Protein AF-A0A2E4DDW5-F1 (afdb_monomer_lite)

Foldseek 3Di:
DDDPVPPVPVVDDDDDDDDDDPPPPDQDDPDCPPVVVVVLQPDWFFWLDKWWWFADPDCPDPLNVVLVVLLVVLVVVLVVLVVVLLVLVVVLPVVVLVCLVVVVDDDDVVVPVSSVVSVVVSVVSSVVSLVSSVVSVVSCVVNVMGTFDDLSPDDDPDTWTDNVNQQKTWRCFDDDDDPVPDTDIAMWGWPPWDWDDDSQFIWTWTWTPDRRHPAIKIWIWTWHDDPFKIKTWGKIWGDDPVDITIIIIIIITTD

Sequence (255 aa):
MIKFLTLLFILSSCGLERNDKQIKPKPVQVVQSSQTLDQLNQEKQEIDIMVAFLWPQDLDQPQIQKAIKNIISIGRFLRSQGDLRLEKLHTYNKYECEAVLIGDITVEPEIEDLCYDLSDEIDEMALTLFSKVQEMKKEVLSIKGEWLDTFHDVTVDEKAYIELNKDYIFFPALGATTNNGEVTPMSYEIKNTELSVQPEFIQLNANWPNKLGAGEYQAEMAIRVQKYSTVFQGELNLITSSQTRQGLIYWQVLK

Radius of gyration: 20.45 Å; chains: 1; bounding box: 50×67×53 Å

pLDDT: mean 70.16, std 18.08, range [25.0, 92.31]

Structure (mmCIF, N/CA/C/O backbone):
data_AF-A0A2E4DDW5-F1
#
_entry.id   AF-A0A2E4DDW5-F1
#
loop_
_atom_site.group_PDB
_atom_site.id
_atom_site.type_symbol
_atom_site.label_atom_id
_atom_site.label_alt_id
_atom_site.label_comp_id
_atom_site.label_asym_id
_atom_site.label_entity_id
_atom_site.label_seq_id
_atom_site.pdbx_PDB_ins_code
_atom_site.Cartn_x
_atom_site.Cartn_y
_atom_site.Cartn_z
_atom_site.occupancy
_atom_site.B_iso_or_equiv
_atom_site.auth_seq_id
_atom_site.auth_comp_id
_atom_site.auth_asym_id
_atom_site.auth_atom_id
_atom_site.pdbx_PDB_model_num
ATOM 1 N N . MET A 1 1 ? -23.142 12.541 20.606 1.00 25.00 1 MET A N 1
ATOM 2 C CA . MET A 1 1 ? -21.800 12.436 21.224 1.00 25.00 1 MET A CA 1
ATOM 3 C C . MET A 1 1 ? -21.093 11.321 20.476 1.00 25.00 1 MET A C 1
ATOM 5 O O . MET A 1 1 ? -21.658 10.248 20.467 1.00 25.00 1 MET A O 1
ATOM 9 N N . ILE A 1 2 ? -19.994 11.475 19.744 1.00 26.48 2 ILE A N 1
ATOM 10 C CA . ILE A 1 2 ? -19.023 12.556 19.532 1.00 26.48 2 ILE A CA 1
ATOM 11 C C . ILE A 1 2 ? -18.706 12.586 18.023 1.00 26.48 2 ILE A C 1
ATOM 13 O O . ILE A 1 2 ? -18.774 11.571 17.340 1.00 26.48 2 ILE A O 1
ATOM 17 N N . LYS A 1 3 ? -18.428 13.786 17.510 1.00 27.67 3 LYS A N 1
ATOM 18 C CA . LYS A 1 3 ? -18.058 14.087 16.125 1.00 27.67 3 LYS A CA 1
ATOM 19 C C . LYS A 1 3 ? -16.711 13.429 15.781 1.00 27.67 3 LYS A C 1
ATOM 21 O O . LYS A 1 3 ? -15.699 13.880 16.299 1.00 27.67 3 LYS A O 1
ATOM 26 N N . PHE A 1 4 ? -16.697 12.447 14.882 1.00 32.41 4 PHE A N 1
ATOM 27 C CA . PHE A 1 4 ? -15.475 11.970 14.203 1.00 32.41 4 PHE A CA 1
ATOM 28 C C . PHE A 1 4 ? -15.518 12.178 12.680 1.00 32.41 4 PHE A C 1
ATOM 30 O O . PHE A 1 4 ? -14.636 11.734 11.955 1.00 32.41 4 PHE A O 1
ATOM 37 N N . LEU A 1 5 ? -16.475 12.987 12.206 1.00 29.44 5 LEU A N 1
ATOM 38 C CA . LEU A 1 5 ? -16.616 13.435 10.813 1.00 29.44 5 LEU A CA 1
ATOM 39 C C . LEU A 1 5 ? -15.516 14.429 10.362 1.00 29.44 5 LEU A C 1
ATOM 41 O O . LEU A 1 5 ? -15.727 15.235 9.459 1.00 29.44 5 LEU A O 1
ATOM 45 N N . THR A 1 6 ? -14.347 14.418 11.006 1.00 34.94 6 THR A N 1
ATOM 46 C CA . THR A 1 6 ? -13.264 15.370 10.734 1.00 34.94 6 THR A CA 1
ATOM 47 C C . THR A 1 6 ? -11.879 14.734 10.851 1.00 34.94 6 THR A C 1
ATOM 49 O O . THR A 1 6 ? -10.964 15.342 11.397 1.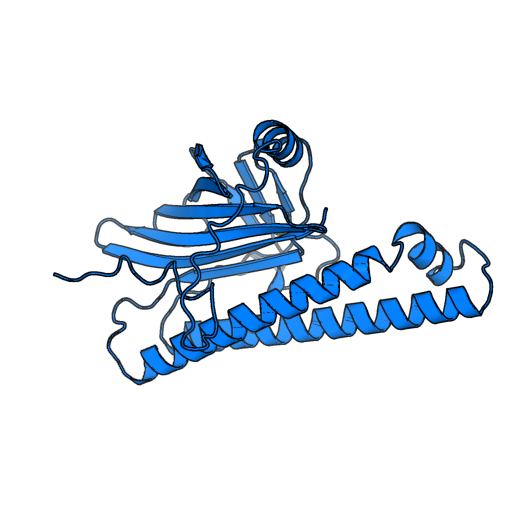00 34.94 6 THR A O 1
ATOM 52 N N . LEU A 1 7 ? -11.687 13.521 10.323 1.00 31.56 7 LEU A N 1
ATOM 53 C CA . LEU A 1 7 ? -10.336 13.020 10.023 1.00 31.56 7 LEU A CA 1
ATOM 54 C C . LEU A 1 7 ? -10.067 12.779 8.528 1.00 31.56 7 LEU A C 1
ATOM 56 O O . LEU A 1 7 ? -8.930 12.488 8.170 1.00 31.56 7 LEU A O 1
ATOM 60 N N . LEU A 1 8 ? -11.044 13.023 7.643 1.00 34.44 8 LEU A N 1
ATOM 61 C CA . LEU A 1 8 ? -10.852 12.928 6.187 1.00 34.44 8 LEU A CA 1
ATOM 62 C C . LEU A 1 8 ? -10.244 14.186 5.526 1.00 34.44 8 LEU A C 1
ATOM 64 O O . LEU A 1 8 ? -9.976 14.179 4.329 1.00 34.44 8 LEU A O 1
ATOM 68 N N . PHE A 1 9 ? -9.972 15.258 6.283 1.00 31.19 9 PHE A N 1
ATOM 69 C CA . PHE A 1 9 ? -9.436 16.522 5.738 1.00 31.19 9 PHE A CA 1
ATOM 70 C C . PHE A 1 9 ? -7.967 16.827 6.085 1.00 31.19 9 PHE A C 1
ATOM 72 O O . PHE A 1 9 ? -7.424 17.822 5.613 1.00 31.19 9 PHE A O 1
ATOM 79 N N . ILE A 1 10 ? -7.268 15.972 6.845 1.00 38.44 10 ILE A N 1
ATOM 80 C CA . ILE A 1 10 ? -5.876 16.237 7.288 1.00 38.44 10 ILE A CA 1
ATOM 81 C C . ILE A 1 10 ? -4.818 15.638 6.325 1.00 38.44 10 ILE A C 1
ATOM 83 O O . ILE A 1 10 ? -3.641 15.493 6.663 1.00 38.44 10 ILE A O 1
ATOM 87 N N . LEU A 1 11 ? -5.208 15.314 5.087 1.00 35.44 11 LEU A N 1
ATOM 88 C CA . LEU A 1 11 ? -4.283 15.033 3.973 1.00 35.44 11 LEU A CA 1
ATOM 89 C C . LEU A 1 11 ? -4.254 16.148 2.915 1.00 35.44 11 LEU A C 1
ATOM 91 O O . LEU A 1 11 ? -3.568 16.019 1.902 1.00 35.44 11 LEU A O 1
ATOM 95 N N . SER A 1 12 ? -4.931 17.268 3.169 1.00 35.78 12 SER A N 1
ATOM 96 C CA . SER A 1 12 ? -4.806 18.501 2.396 1.00 35.78 12 SER A CA 1
ATOM 97 C C . SER A 1 12 ? -4.416 19.650 3.321 1.00 35.78 12 SER A C 1
ATOM 99 O O . SER A 1 12 ? -5.118 19.919 4.290 1.00 35.78 12 SER A O 1
ATOM 101 N N . SER A 1 13 ? -3.338 20.350 2.963 1.00 30.25 13 SER A N 1
ATOM 102 C CA . SER A 1 13 ? -2.852 21.641 3.484 1.00 30.25 13 SER A CA 1
ATOM 103 C C . SER A 1 13 ? -2.007 21.653 4.776 1.00 30.25 13 SER A C 1
ATOM 105 O O . SER A 1 13 ? -2.497 21.526 5.893 1.00 30.25 13 SER A O 1
ATOM 107 N N . CYS A 1 14 ? -0.705 21.914 4.597 1.00 31.69 14 CYS A N 1
ATOM 108 C CA . CYS A 1 14 ? 0.075 22.747 5.518 1.00 31.69 14 CYS A CA 1
ATOM 109 C C . CYS A 1 14 ? -0.263 24.217 5.201 1.00 31.69 14 CYS A C 1
ATOM 111 O O . CYS A 1 14 ? -0.353 24.583 4.028 1.00 31.69 14 CYS A O 1
ATOM 113 N N . GLY A 1 15 ? -0.518 25.025 6.231 1.00 30.20 15 GLY A N 1
ATOM 114 C CA . GLY A 1 15 ? -1.119 26.355 6.113 1.00 30.20 15 GLY A CA 1
ATOM 115 C C . GLY A 1 15 ? -0.167 27.507 5.780 1.00 30.20 15 GLY A C 1
ATOM 116 O O . GLY A 1 15 ? 1.047 27.412 5.935 1.00 30.20 15 GLY A O 1
ATOM 117 N N . LEU A 1 16 ? -0.774 28.630 5.391 1.00 27.47 16 LEU A N 1
ATOM 118 C CA . LEU A 1 16 ? -0.247 29.988 5.530 1.00 27.47 16 LEU A CA 1
ATOM 119 C C . LEU A 1 16 ? -1.444 30.948 5.601 1.00 27.47 16 LEU A C 1
ATOM 121 O O . LEU A 1 16 ? -2.355 30.887 4.774 1.00 27.47 16 LEU A O 1
ATOM 125 N N . GLU A 1 17 ? -1.479 31.788 6.633 1.00 29.59 17 GLU A N 1
ATOM 126 C CA . GLU A 1 17 ? -2.539 32.769 6.853 1.00 29.59 17 GLU A CA 1
ATOM 127 C C . GLU A 1 17 ? -2.514 33.910 5.818 1.00 29.59 17 GLU A C 1
ATOM 129 O O . GLU A 1 17 ? -1.470 34.483 5.520 1.00 29.59 17 GLU A O 1
ATOM 134 N N . ARG A 1 18 ? -3.730 34.271 5.378 1.00 31.61 18 ARG A N 1
ATOM 135 C CA . ARG A 1 18 ? -4.226 35.572 4.880 1.00 31.61 18 ARG A CA 1
ATOM 136 C C . ARG A 1 18 ? -3.566 36.224 3.653 1.00 31.61 18 ARG A C 1
ATOM 138 O O . ARG A 1 18 ? -2.610 36.983 3.759 1.00 31.61 18 ARG A O 1
ATOM 145 N N . ASN A 1 19 ? -4.296 36.176 2.534 1.00 26.52 19 ASN A N 1
ATOM 146 C CA . ASN A 1 19 ? -4.932 37.390 2.000 1.00 26.52 19 ASN A CA 1
ATOM 147 C C . ASN A 1 19 ? -6.123 37.053 1.087 1.00 26.52 19 ASN A C 1
ATOM 149 O O . ASN A 1 19 ? -6.035 36.195 0.209 1.00 26.52 19 ASN A O 1
ATOM 153 N N . ASP A 1 20 ? -7.235 37.748 1.313 1.00 38.12 20 ASP A N 1
ATOM 154 C CA . ASP A 1 20 ? -8.513 37.589 0.627 1.00 38.12 20 ASP A CA 1
ATOM 155 C C . ASP A 1 20 ? -8.426 37.923 -0.869 1.00 38.12 20 ASP A C 1
ATOM 157 O O . ASP A 1 20 ? -8.566 39.070 -1.289 1.00 38.12 20 ASP A O 1
ATOM 161 N N . LYS A 1 21 ? -8.292 36.888 -1.698 1.00 29.38 21 LYS A N 1
ATOM 162 C CA . LYS A 1 21 ? -9.010 36.785 -2.971 1.00 29.38 21 LYS A CA 1
ATOM 163 C C . LYS A 1 21 ? -9.478 35.346 -3.086 1.00 29.38 21 LYS A C 1
ATOM 165 O O . LYS A 1 21 ? -8.656 34.446 -3.216 1.00 29.38 21 LYS A O 1
ATOM 170 N N . GLN A 1 22 ? -10.793 35.129 -3.026 1.00 29.16 22 GLN A N 1
ATOM 171 C CA . GLN A 1 22 ? -11.410 33.855 -3.387 1.00 29.16 22 GLN A CA 1
ATOM 172 C C . GLN A 1 22 ? -11.015 33.514 -4.830 1.00 29.16 22 GLN A C 1
ATOM 174 O O . GLN A 1 22 ? -11.690 33.896 -5.787 1.00 29.16 22 GLN A O 1
ATOM 179 N N . ILE A 1 23 ? -9.907 32.796 -4.997 1.00 28.78 23 ILE A N 1
ATOM 180 C CA . ILE A 1 23 ? -9.651 32.036 -6.208 1.00 28.78 23 ILE A CA 1
ATOM 181 C C . ILE A 1 23 ? -10.644 30.885 -6.122 1.00 28.78 23 ILE A C 1
ATOM 183 O O . ILE A 1 23 ? -10.403 29.896 -5.435 1.00 28.78 23 ILE A O 1
ATOM 187 N N . LYS A 1 24 ? -11.814 31.053 -6.750 1.00 25.61 24 LYS A N 1
ATOM 188 C CA . LYS A 1 24 ? -12.712 29.923 -6.983 1.00 25.61 24 LYS A CA 1
ATOM 189 C C . LYS A 1 24 ? -11.876 28.847 -7.684 1.00 25.61 24 LYS A C 1
ATOM 191 O O . LYS A 1 24 ? -11.315 29.163 -8.739 1.00 25.61 24 LYS A O 1
ATOM 196 N N . PRO A 1 25 ? -11.743 27.633 -7.122 1.00 29.44 25 PRO A N 1
ATOM 197 C CA . PRO A 1 25 ? -11.067 26.556 -7.823 1.00 29.44 25 PRO A CA 1
ATOM 198 C C . PRO A 1 25 ? -11.761 26.394 -9.176 1.00 29.44 25 PRO A C 1
ATOM 200 O O . PRO A 1 25 ? -12.983 26.248 -9.246 1.00 29.44 25 PRO A O 1
ATOM 203 N N . LYS A 1 26 ? -10.994 26.528 -10.264 1.00 26.05 26 LYS A N 1
ATOM 204 C CA . LYS A 1 26 ? -11.501 26.183 -11.591 1.00 26.05 26 LYS A CA 1
ATOM 205 C C . LYS A 1 26 ? -11.876 24.700 -11.532 1.00 26.05 26 LYS A C 1
ATOM 207 O O . LYS A 1 26 ? -11.023 23.916 -11.117 1.00 26.05 26 LYS A O 1
ATOM 212 N N . PRO A 1 27 ? -13.099 24.310 -11.922 1.00 28.09 27 PRO A N 1
ATOM 213 C CA . PRO A 1 27 ? -13.440 22.902 -12.021 1.00 28.09 27 PRO A CA 1
ATOM 214 C C . PRO A 1 27 ? -12.470 22.258 -13.013 1.00 28.09 27 PRO A C 1
ATOM 216 O O . PRO A 1 27 ? -12.413 22.648 -14.182 1.00 28.09 27 PRO A O 1
ATOM 219 N N . VAL A 1 28 ? -11.656 21.326 -12.520 1.00 33.59 28 VAL A N 1
ATOM 220 C CA . VAL A 1 28 ? -10.872 20.436 -13.374 1.00 33.59 28 VAL A CA 1
ATOM 221 C C . VAL A 1 28 ? -11.889 19.596 -14.142 1.00 33.59 28 VAL A C 1
ATOM 223 O O . VAL A 1 28 ? -12.835 19.076 -13.555 1.00 33.59 28 VAL A O 1
ATOM 226 N N . GLN A 1 29 ? -11.761 19.557 -15.467 1.00 31.59 29 GLN A N 1
ATOM 227 C CA . GLN A 1 29 ? -12.689 18.852 -16.346 1.00 31.59 29 GLN A CA 1
ATOM 228 C C . GLN A 1 29 ? -12.839 17.382 -15.922 1.00 31.59 29 GLN A C 1
ATOM 230 O O . GLN A 1 29 ? -11.905 16.591 -16.024 1.00 31.59 29 GLN A O 1
ATOM 235 N N . VAL A 1 30 ? -14.045 17.029 -15.477 1.00 39.97 30 VAL A N 1
ATOM 236 C CA . VAL A 1 30 ? -14.499 15.663 -15.200 1.00 39.97 30 VAL A CA 1
ATOM 237 C C . VAL A 1 30 ? -14.781 14.988 -16.542 1.00 39.97 30 VAL A C 1
ATOM 239 O O . VAL A 1 30 ? -15.864 15.151 -17.096 1.00 39.97 30 VAL A O 1
ATOM 242 N N . VAL A 1 31 ? -13.794 14.300 -17.121 1.00 34.81 31 VAL A N 1
ATOM 243 C CA . VAL A 1 31 ? -13.983 13.570 -18.397 1.00 34.81 31 VAL A CA 1
ATOM 244 C C . VAL A 1 31 ? -13.560 12.094 -18.318 1.00 34.81 31 VAL A C 1
ATOM 246 O O . VAL A 1 31 ? -13.810 11.346 -19.251 1.00 34.81 31 VAL A O 1
ATOM 249 N N . GLN A 1 32 ? -13.004 11.600 -17.206 1.00 47.00 32 GLN A N 1
ATOM 250 C CA . GLN A 1 32 ? -12.352 10.276 -17.198 1.00 47.00 32 GLN A CA 1
ATOM 251 C C . GLN A 1 32 ? -13.024 9.162 -16.378 1.00 47.00 32 GLN A C 1
ATOM 253 O O . GLN A 1 32 ? -12.457 8.076 -16.301 1.00 47.00 32 GLN A O 1
ATOM 258 N N . SER A 1 33 ? -14.206 9.347 -15.780 1.00 51.75 33 SER A N 1
ATOM 259 C CA . SER A 1 33 ? -14.726 8.346 -14.826 1.00 51.75 33 SER A CA 1
ATOM 260 C C . SER A 1 33 ? -15.129 6.999 -15.446 1.00 51.75 33 SER A C 1
ATOM 262 O O . SER A 1 33 ? -14.881 5.976 -14.817 1.00 51.75 33 SER A O 1
ATOM 264 N N . SER A 1 34 ? -15.691 6.955 -16.662 1.00 50.03 34 SER A N 1
ATOM 265 C CA . SER A 1 34 ? -16.091 5.682 -17.294 1.00 50.03 34 SER A CA 1
ATOM 266 C C . SER A 1 34 ? -14.907 4.905 -17.878 1.00 50.03 34 SER A C 1
ATOM 268 O O . SER A 1 34 ? -14.751 3.728 -17.582 1.00 50.03 34 SER A O 1
ATOM 270 N N . GLN A 1 35 ? -14.016 5.571 -18.621 1.00 53.91 35 GLN A N 1
ATOM 271 C CA . GLN A 1 35 ? -12.814 4.941 -19.191 1.00 53.91 35 GLN A CA 1
ATOM 272 C C . GLN A 1 35 ? -11.844 4.437 -18.114 1.00 53.91 35 GLN A C 1
ATOM 274 O O . GLN A 1 35 ? -11.225 3.394 -18.287 1.00 53.91 35 GLN A O 1
ATOM 279 N N . THR A 1 36 ? -11.745 5.150 -16.988 1.00 60.59 36 THR A N 1
ATOM 280 C CA . THR A 1 36 ? -10.963 4.703 -15.825 1.00 60.59 36 THR A CA 1
ATOM 281 C C . THR A 1 36 ? -11.527 3.411 -15.242 1.00 60.59 36 THR A C 1
ATOM 283 O O . THR A 1 36 ? -10.765 2.523 -14.879 1.00 60.59 36 THR A O 1
ATOM 286 N N . LEU A 1 37 ? -12.855 3.291 -15.151 1.00 61.16 37 LEU A N 1
ATOM 287 C CA . LEU A 1 37 ? -13.504 2.096 -14.614 1.00 61.16 37 LEU A CA 1
ATOM 288 C C . LEU A 1 37 ? -13.276 0.886 -15.526 1.00 61.16 37 LEU A C 1
ATOM 290 O O . LEU A 1 37 ? -12.955 -0.196 -15.045 1.00 61.16 37 LEU A O 1
ATOM 294 N N . ASP A 1 38 ? -13.397 1.091 -16.838 1.00 64.19 38 ASP A N 1
ATOM 295 C CA . ASP A 1 38 ? -13.160 0.046 -17.832 1.00 64.19 38 ASP A CA 1
ATOM 296 C C . ASP A 1 38 ? -11.695 -0.418 -17.817 1.00 64.19 38 ASP A C 1
ATOM 298 O O . ASP A 1 38 ? -11.447 -1.619 -17.837 1.00 64.19 38 ASP A O 1
ATOM 302 N N . GLN A 1 39 ? -10.727 0.500 -17.690 1.00 65.00 39 GLN A N 1
ATOM 303 C CA . GLN A 1 39 ? -9.305 0.154 -17.545 1.00 65.00 39 GLN A CA 1
ATOM 304 C C . GLN A 1 39 ? -9.020 -0.627 -16.256 1.00 65.00 39 GLN A C 1
ATOM 306 O O . GLN A 1 39 ? -8.356 -1.658 -16.298 1.00 65.00 39 GLN A O 1
ATOM 311 N N . LEU A 1 40 ? -9.569 -0.187 -15.119 1.00 66.62 40 LEU A N 1
ATOM 312 C CA . LEU A 1 40 ? -9.387 -0.871 -13.833 1.00 66.62 40 LEU A CA 1
ATOM 313 C C . LEU A 1 40 ? -10.013 -2.276 -13.799 1.00 66.62 40 LEU A C 1
ATOM 315 O O . LEU A 1 40 ? -9.580 -3.118 -13.016 1.00 66.62 40 LEU A O 1
ATOM 319 N N . ASN A 1 41 ? -11.019 -2.532 -14.638 1.00 67.38 41 ASN A N 1
ATOM 320 C CA . ASN A 1 41 ? -11.716 -3.816 -14.719 1.00 67.38 41 ASN A CA 1
ATOM 321 C C . ASN A 1 41 ? -11.131 -4.782 -15.762 1.00 67.38 41 ASN A C 1
ATOM 323 O O . ASN A 1 41 ? -11.502 -5.957 -15.768 1.00 67.38 41 ASN A O 1
ATOM 327 N N . GLN A 1 42 ? -10.276 -4.319 -16.674 1.00 62.16 42 GLN A N 1
ATOM 328 C CA . GLN A 1 42 ? -9.813 -5.135 -17.803 1.00 62.16 42 GLN A CA 1
ATOM 329 C C . GLN A 1 42 ? -8.496 -5.870 -17.542 1.00 62.16 42 GLN A C 1
ATOM 331 O O . GLN A 1 42 ? -8.257 -6.899 -18.173 1.00 62.16 42 GLN A O 1
ATOM 336 N N . GLU A 1 43 ? -7.670 -5.408 -16.601 1.00 67.00 43 GLU A N 1
ATOM 337 C CA . GLU A 1 43 ? -6.309 -5.920 -16.429 1.00 67.00 43 GLU A CA 1
ATOM 338 C C . GLU A 1 43 ? -5.997 -6.327 -14.988 1.00 67.00 43 GLU A C 1
ATOM 340 O O . GLU A 1 43 ? -6.434 -5.698 -14.027 1.00 67.00 43 GLU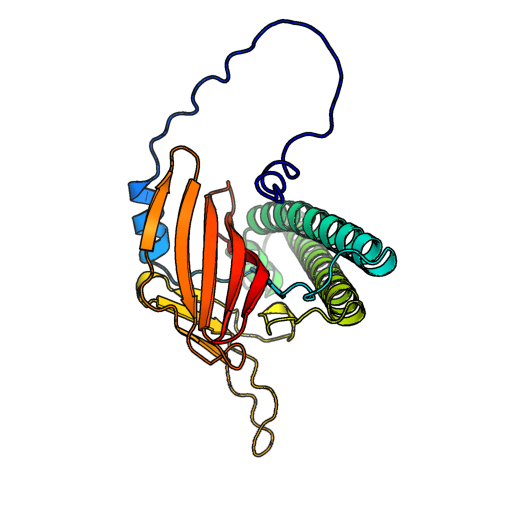 A O 1
ATOM 345 N N . LYS A 1 44 ? -5.174 -7.373 -14.854 1.00 76.00 44 LYS A N 1
ATOM 346 C CA . LYS A 1 44 ? -4.517 -7.750 -13.602 1.00 76.00 44 LYS A CA 1
ATOM 347 C C . LYS A 1 44 ? -3.593 -6.608 -13.180 1.00 76.00 44 LYS A C 1
ATOM 349 O O . LYS A 1 44 ? -2.626 -6.315 -13.873 1.00 76.00 44 LYS A O 1
ATOM 354 N N . GLN A 1 45 ? -3.893 -5.984 -12.050 1.00 78.81 45 GLN A N 1
ATOM 355 C CA . GLN A 1 45 ? -3.179 -4.810 -11.562 1.00 78.81 45 GLN A CA 1
ATOM 356 C C . GLN A 1 45 ? -2.166 -5.217 -10.486 1.00 78.81 45 GLN A C 1
ATOM 358 O O . GLN A 1 45 ? -2.570 -5.689 -9.423 1.00 78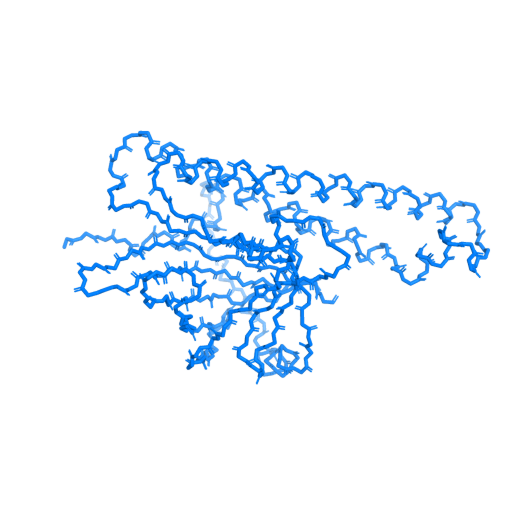.81 45 GLN A O 1
ATOM 363 N N . GLU A 1 46 ? -0.867 -5.050 -10.741 1.00 80.75 46 GLU A N 1
ATOM 364 C CA . GLU A 1 46 ? 0.185 -5.365 -9.764 1.00 80.75 46 GLU A CA 1
ATOM 365 C C . GLU A 1 46 ? 0.167 -4.374 -8.593 1.00 80.75 46 GLU A C 1
ATOM 367 O O . GLU A 1 46 ? 0.126 -3.160 -8.781 1.00 80.75 46 GLU A O 1
ATOM 372 N N . ILE A 1 47 ? 0.200 -4.895 -7.370 1.00 77.94 47 ILE A N 1
ATOM 373 C CA . ILE A 1 47 ? 0.217 -4.102 -6.145 1.00 77.94 47 ILE A CA 1
ATOM 374 C C . ILE A 1 47 ? 1.670 -3.881 -5.742 1.00 77.94 47 ILE A C 1
ATOM 376 O O . ILE A 1 47 ? 2.345 -4.807 -5.298 1.00 77.94 47 ILE A O 1
ATOM 380 N N . ASP A 1 48 ? 2.133 -2.637 -5.835 1.00 73.06 48 ASP A N 1
ATOM 381 C CA . ASP A 1 48 ? 3.453 -2.245 -5.345 1.00 73.06 48 ASP A CA 1
ATOM 382 C C . ASP A 1 48 ? 3.460 -2.063 -3.845 1.00 73.06 48 ASP A C 1
ATOM 384 O O . ASP A 1 48 ? 4.446 -2.399 -3.209 1.00 73.06 48 ASP A O 1
ATOM 388 N N . ILE A 1 49 ? 2.406 -1.477 -3.271 1.00 76.25 49 ILE A N 1
ATOM 389 C CA . ILE A 1 49 ? 2.303 -1.246 -1.831 1.00 76.25 49 ILE A CA 1
ATOM 390 C C . ILE A 1 49 ? 0.925 -1.585 -1.338 1.00 76.25 49 ILE A C 1
ATOM 392 O O . ILE A 1 49 ? -0.040 -1.093 -1.897 1.00 76.25 49 ILE A O 1
ATOM 396 N N . MET A 1 50 ? 0.844 -2.363 -0.257 1.00 79.25 50 MET A N 1
ATOM 397 C CA . MET A 1 50 ? -0.372 -2.489 0.531 1.00 79.25 50 MET A CA 1
ATOM 398 C C . MET A 1 50 ? -0.079 -2.422 2.027 1.00 79.25 50 MET A C 1
ATOM 400 O O . MET A 1 50 ? 0.844 -3.058 2.535 1.00 79.25 50 MET A O 1
ATOM 404 N N . VAL A 1 51 ? -0.907 -1.655 2.725 1.00 83.25 51 VAL A N 1
ATOM 405 C CA . VAL A 1 51 ? -0.937 -1.514 4.176 1.00 83.25 51 VAL A CA 1
ATOM 406 C C . VAL A 1 51 ? -2.393 -1.585 4.613 1.00 83.25 51 VAL A C 1
ATOM 408 O O . VAL A 1 51 ? -3.224 -0.822 4.123 1.00 83.25 51 VAL A O 1
ATOM 411 N N . ALA A 1 52 ? -2.705 -2.481 5.543 1.00 85.19 52 ALA A N 1
ATOM 412 C CA . ALA A 1 52 ? -4.043 -2.602 6.099 1.00 85.19 52 ALA A CA 1
ATOM 413 C C . ALA A 1 52 ? -3.957 -2.964 7.585 1.00 85.19 52 ALA A C 1
ATOM 415 O O . ALA A 1 52 ? -3.247 -3.892 7.966 1.00 85.19 52 ALA A O 1
ATOM 416 N N . PHE A 1 53 ? -4.644 -2.210 8.440 1.00 86.69 53 PHE A N 1
ATOM 417 C CA . PHE A 1 53 ? -4.637 -2.454 9.882 1.00 86.69 53 PHE A CA 1
ATOM 418 C C . PHE A 1 53 ? -5.874 -1.877 10.577 1.00 86.69 53 PHE A C 1
ATOM 420 O O . PHE A 1 53 ? -6.486 -0.925 10.096 1.00 86.69 53 PHE A O 1
ATOM 427 N N . LEU A 1 54 ? -6.211 -2.421 11.747 1.00 88.12 54 LEU A N 1
ATOM 428 C CA . LEU A 1 54 ? -7.257 -1.933 12.645 1.00 88.12 54 LEU A C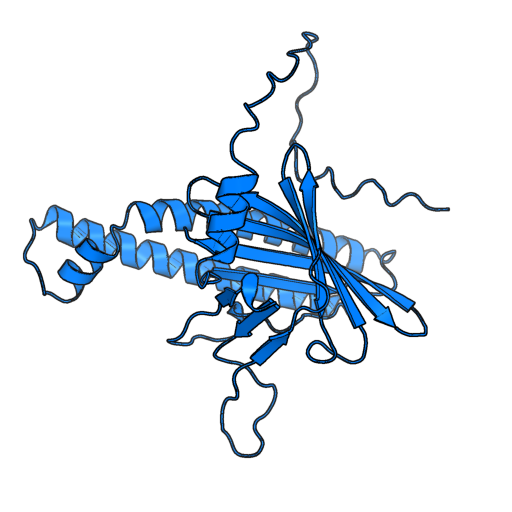A 1
ATOM 429 C C . LEU A 1 54 ? -6.658 -1.225 13.860 1.00 88.12 54 LEU A C 1
ATOM 431 O O . LEU A 1 54 ? -5.684 -1.685 14.462 1.00 88.12 54 LEU A O 1
ATOM 435 N N . TRP A 1 55 ? -7.306 -0.144 14.283 1.00 89.00 55 TRP A N 1
ATOM 436 C CA . TRP A 1 55 ? -6.977 0.563 15.514 1.00 89.00 55 TRP A CA 1
ATOM 437 C C . TRP A 1 55 ? -7.366 -0.249 16.763 1.00 89.00 55 TRP A C 1
ATOM 439 O O . TRP A 1 55 ? -8.256 -1.110 16.691 1.00 89.00 55 TRP A O 1
ATOM 449 N N . PRO A 1 56 ? -6.738 -0.004 17.930 1.00 86.06 56 PRO A N 1
ATOM 450 C CA . PRO A 1 56 ? -7.245 -0.530 19.196 1.00 86.06 56 PRO A CA 1
ATOM 451 C C . PRO A 1 56 ? -8.627 0.055 19.527 1.00 86.06 56 PRO A C 1
ATOM 453 O O . PRO A 1 56 ? -9.035 1.076 18.982 1.00 86.06 56 PRO A O 1
ATOM 456 N N . GLN A 1 57 ? -9.358 -0.599 20.432 1.00 81.12 57 GLN A N 1
ATOM 457 C CA . GLN A 1 57 ? -10.712 -0.169 20.814 1.00 81.12 57 GLN A CA 1
ATOM 458 C C . GLN A 1 57 ? -10.736 1.150 21.592 1.00 81.12 57 GLN A C 1
ATOM 460 O O . GLN A 1 57 ? -11.658 1.943 21.435 1.00 81.12 57 GLN A O 1
ATOM 465 N N . ASP A 1 58 ? -9.736 1.364 22.444 1.00 84.56 58 ASP A N 1
ATOM 466 C CA . ASP A 1 58 ? -9.575 2.576 23.240 1.00 84.56 58 ASP A CA 1
ATOM 467 C C . ASP A 1 58 ? -8.455 3.415 22.623 1.00 84.56 58 ASP A C 1
ATOM 469 O O . ASP A 1 58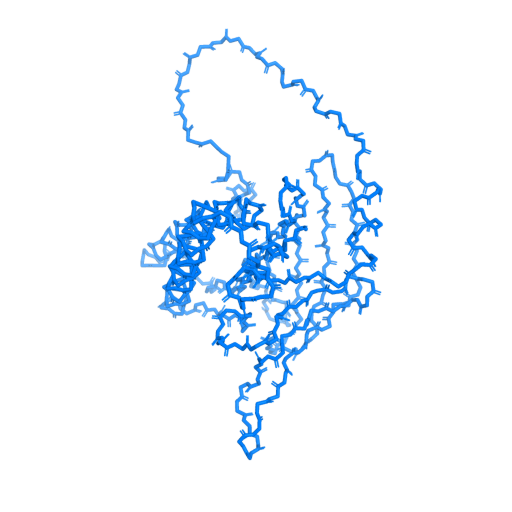 ? -7.319 2.953 22.519 1.00 84.56 58 ASP A O 1
ATOM 473 N N . LEU A 1 59 ? -8.787 4.632 22.191 1.00 82.94 59 LEU A N 1
ATOM 474 C CA . LEU A 1 59 ? -7.855 5.554 21.542 1.00 82.94 59 LEU A CA 1
ATOM 475 C C . LEU A 1 59 ? -7.423 6.699 22.459 1.00 82.94 59 LEU A C 1
ATOM 477 O O . LEU A 1 59 ? -6.544 7.475 22.084 1.00 82.94 59 LEU A O 1
ATOM 481 N N . ASP A 1 60 ? -7.992 6.824 23.656 1.00 86.06 60 ASP A N 1
ATOM 482 C CA . ASP A 1 60 ? -7.868 8.045 24.460 1.00 86.06 60 ASP A CA 1
ATOM 483 C C . ASP A 1 60 ? -6.555 8.113 25.257 1.00 86.06 60 ASP A C 1
ATOM 485 O O . ASP A 1 60 ? -6.206 9.142 25.843 1.00 86.06 60 ASP A O 1
ATOM 489 N N . GLN A 1 61 ? -5.770 7.035 25.254 1.00 88.19 61 GLN A N 1
ATOM 490 C CA . GLN A 1 61 ? -4.523 6.963 26.008 1.00 88.19 61 GLN A CA 1
ATOM 491 C C . GLN A 1 61 ? -3.401 7.778 25.331 1.00 88.19 61 GLN A C 1
ATOM 493 O O . GLN A 1 61 ? -3.169 7.635 24.126 1.00 88.19 61 GLN A O 1
ATOM 498 N N . PRO A 1 62 ? -2.611 8.572 26.083 1.00 89.50 62 PRO A N 1
ATOM 499 C CA . PRO A 1 62 ? -1.539 9.395 25.515 1.00 89.50 62 PRO A CA 1
ATOM 500 C C . PRO A 1 62 ? -0.503 8.617 24.692 1.00 89.50 62 PRO A C 1
ATOM 502 O O . PRO A 1 62 ? -0.069 9.102 23.645 1.00 89.50 62 PRO A O 1
ATOM 505 N N . GLN A 1 63 ? -0.121 7.405 25.122 1.00 88.50 63 GLN A N 1
ATOM 506 C CA . GLN A 1 63 ? 0.781 6.556 24.335 1.00 88.50 63 GLN A CA 1
ATOM 507 C C . GLN A 1 63 ? 0.178 6.144 22.983 1.00 88.50 63 GLN A C 1
ATOM 509 O O . GLN A 1 63 ? 0.898 6.100 21.988 1.00 88.50 63 GLN A O 1
ATOM 514 N N . ILE A 1 64 ? -1.139 5.920 22.930 1.00 88.62 64 ILE A N 1
ATOM 515 C CA . ILE A 1 64 ? -1.850 5.528 21.710 1.00 88.62 64 ILE A CA 1
ATOM 516 C C . ILE A 1 64 ? -1.895 6.703 20.740 1.00 88.62 64 ILE A C 1
ATOM 518 O O . ILE A 1 64 ? -1.516 6.571 19.581 1.00 88.62 64 ILE A O 1
ATOM 522 N N . GLN A 1 65 ? -2.225 7.892 21.240 1.00 88.25 65 GLN A N 1
ATOM 523 C CA . GLN A 1 65 ? -2.205 9.123 20.451 1.00 88.25 65 GLN A CA 1
ATOM 524 C C . GLN A 1 65 ? -0.819 9.434 19.867 1.00 88.25 65 GLN A C 1
ATOM 526 O O . GLN A 1 65 ? -0.711 9.934 18.746 1.00 88.25 65 GLN A O 1
ATOM 531 N N . LYS A 1 66 ? 0.260 9.133 20.602 1.00 90.19 66 LYS A N 1
ATOM 532 C CA . LYS A 1 66 ? 1.630 9.275 20.092 1.00 90.19 66 LYS A CA 1
ATOM 533 C C . LYS A 1 66 ? 1.909 8.297 18.946 1.00 90.19 66 LYS A C 1
ATOM 535 O O . LYS A 1 66 ? 2.382 8.737 17.902 1.00 90.19 66 LYS A O 1
ATOM 540 N N . ALA A 1 67 ? 1.583 7.018 19.115 1.00 88.94 67 ALA A N 1
ATOM 541 C CA . ALA A 1 67 ? 1.788 6.015 18.072 1.00 88.94 67 ALA A CA 1
ATOM 542 C C . ALA A 1 67 ? 0.947 6.306 16.820 1.00 88.94 67 ALA A C 1
ATOM 544 O O . ALA A 1 67 ? 1.454 6.234 15.709 1.00 88.94 67 ALA A O 1
ATOM 545 N N . ILE A 1 68 ? -0.309 6.743 16.976 1.00 87.25 68 ILE A N 1
ATOM 546 C CA . ILE A 1 68 ? -1.162 7.159 15.850 1.00 87.25 68 ILE A CA 1
ATOM 547 C C . ILE A 1 68 ? -0.496 8.286 15.054 1.00 87.25 68 ILE A C 1
ATOM 549 O O . ILE A 1 68 ? -0.457 8.239 13.826 1.00 87.25 68 ILE A O 1
ATOM 553 N N . LYS A 1 69 ? 0.082 9.290 15.728 1.00 87.81 69 LYS A N 1
ATOM 554 C CA . LYS A 1 69 ? 0.825 10.362 15.046 1.00 87.81 69 LYS A CA 1
ATOM 555 C C . LYS A 1 69 ? 2.035 9.827 14.280 1.00 87.81 69 LYS A C 1
ATOM 557 O O . LYS A 1 69 ? 2.266 10.274 13.157 1.00 87.81 69 LYS A O 1
ATOM 562 N N . ASN A 1 70 ? 2.771 8.875 14.853 1.00 90.88 70 ASN A N 1
ATOM 563 C CA . ASN A 1 70 ? 3.889 8.219 14.173 1.00 90.88 70 ASN A CA 1
ATOM 564 C C . ASN A 1 70 ? 3.408 7.458 12.933 1.00 90.88 70 ASN A C 1
ATOM 566 O O . ASN A 1 70 ? 3.935 7.679 11.848 1.00 90.88 70 ASN A O 1
ATOM 570 N N . ILE A 1 71 ? 2.357 6.648 13.064 1.00 86.94 71 ILE A N 1
ATOM 571 C CA . ILE A 1 71 ? 1.736 5.894 11.968 1.00 86.94 71 ILE A CA 1
ATOM 572 C C . ILE A 1 71 ? 1.298 6.842 10.844 1.00 86.94 71 ILE A C 1
ATOM 574 O O . ILE A 1 71 ? 1.641 6.628 9.686 1.00 86.94 71 ILE A O 1
ATOM 578 N N . ILE A 1 72 ? 0.625 7.950 11.165 1.00 84.31 72 ILE A N 1
ATOM 579 C CA . ILE A 1 72 ? 0.235 8.960 10.166 1.00 84.31 72 ILE A CA 1
ATOM 580 C C . ILE A 1 72 ? 1.468 9.565 9.478 1.00 84.31 72 ILE A C 1
ATOM 582 O O . ILE A 1 72 ? 1.465 9.767 8.263 1.00 84.31 72 ILE A O 1
ATOM 586 N N . SER A 1 73 ? 2.526 9.860 10.236 1.00 86.25 73 SER A N 1
ATOM 587 C CA . SER A 1 73 ? 3.776 10.401 9.695 1.00 86.25 73 SER A CA 1
ATOM 588 C C . SER A 1 73 ? 4.448 9.420 8.730 1.00 86.25 73 SER A C 1
ATOM 590 O O . SER A 1 73 ? 4.820 9.807 7.622 1.00 86.25 73 SER A O 1
ATOM 592 N N . ILE A 1 74 ? 4.540 8.144 9.112 1.00 87.50 74 ILE A N 1
ATOM 593 C CA . ILE A 1 74 ? 5.086 7.081 8.264 1.00 87.50 74 ILE A CA 1
ATOM 594 C C . ILE A 1 74 ? 4.218 6.909 7.013 1.00 87.50 74 ILE A C 1
ATOM 596 O O . ILE A 1 74 ? 4.755 6.846 5.915 1.00 87.50 74 ILE A O 1
ATOM 600 N N . GLY A 1 75 ? 2.889 6.929 7.137 1.00 82.06 75 GLY A N 1
ATOM 601 C CA . GLY A 1 75 ? 1.980 6.825 5.991 1.00 82.06 75 GLY A CA 1
ATOM 602 C C . GLY A 1 75 ? 2.167 7.958 4.977 1.00 82.06 75 GLY A C 1
ATOM 603 O O . GLY A 1 75 ? 2.202 7.721 3.771 1.00 82.06 75 GLY A O 1
ATOM 604 N N . ARG A 1 76 ? 2.371 9.195 5.449 1.00 81.88 76 ARG A N 1
ATOM 605 C CA . ARG A 1 76 ? 2.694 10.338 4.574 1.00 81.88 76 ARG A CA 1
ATOM 606 C C . ARG A 1 76 ? 4.039 10.170 3.870 1.00 81.88 76 ARG A C 1
ATOM 608 O O . ARG A 1 76 ? 4.145 10.535 2.702 1.00 81.88 76 ARG A O 1
ATOM 615 N N . PHE A 1 77 ? 5.037 9.629 4.567 1.00 85.94 77 PHE A N 1
ATOM 616 C CA . PHE A 1 77 ? 6.342 9.321 3.987 1.00 85.94 77 PHE A CA 1
ATOM 617 C C . PHE A 1 77 ? 6.246 8.224 2.920 1.00 85.94 77 PHE A C 1
ATOM 619 O O . PHE A 1 77 ? 6.751 8.407 1.819 1.00 85.94 77 PHE A O 1
ATOM 626 N N . LEU A 1 78 ? 5.558 7.117 3.218 1.00 82.00 78 LEU A N 1
ATOM 627 C CA . LEU A 1 78 ? 5.351 6.016 2.273 1.00 82.00 78 LEU A CA 1
ATOM 628 C C . LEU A 1 78 ? 4.698 6.515 0.984 1.00 82.00 78 LEU A C 1
ATOM 630 O O . LEU A 1 78 ? 5.138 6.156 -0.101 1.00 82.00 78 LEU A O 1
ATOM 634 N N . ARG A 1 79 ? 3.710 7.409 1.098 1.00 77.25 79 ARG A N 1
ATOM 635 C CA . ARG A 1 79 ? 3.078 8.033 -0.065 1.00 77.25 79 ARG A CA 1
ATOM 636 C C . ARG A 1 79 ? 4.056 8.880 -0.884 1.00 77.25 79 ARG A C 1
ATOM 638 O O . ARG A 1 79 ? 4.115 8.718 -2.095 1.00 77.25 79 ARG A O 1
ATOM 645 N N . SER A 1 80 ? 4.811 9.783 -0.252 1.00 80.38 80 SER A N 1
ATOM 646 C CA . SER A 1 80 ? 5.711 10.679 -0.995 1.00 80.38 80 SER A CA 1
ATOM 647 C C . SER A 1 80 ? 6.882 9.941 -1.644 1.00 80.38 80 SER A C 1
ATOM 649 O O . SER A 1 80 ? 7.262 10.269 -2.763 1.00 80.38 80 SER A O 1
ATOM 651 N N . GLN A 1 81 ? 7.443 8.940 -0.963 1.00 79.56 81 GLN A N 1
ATOM 652 C CA . GLN A 1 81 ? 8.509 8.107 -1.518 1.00 79.56 81 GLN A CA 1
ATOM 653 C C . GLN A 1 81 ? 7.989 7.115 -2.558 1.00 79.56 81 GLN A C 1
ATOM 655 O O . GLN A 1 81 ? 8.686 6.859 -3.534 1.00 79.56 81 GLN A O 1
ATOM 660 N N . GLY A 1 82 ? 6.767 6.603 -2.385 1.00 75.56 82 GLY A N 1
ATOM 661 C CA . GLY A 1 82 ? 6.074 5.816 -3.401 1.00 75.56 82 GLY A CA 1
ATOM 662 C C . GLY A 1 82 ? 5.943 6.611 -4.695 1.00 75.56 82 GLY A C 1
ATOM 663 O O . GLY A 1 82 ? 6.461 6.182 -5.717 1.00 75.56 82 GLY A O 1
ATOM 664 N N . ASP A 1 83 ? 5.371 7.817 -4.635 1.00 76.12 83 ASP A N 1
ATOM 665 C CA . ASP A 1 83 ? 5.218 8.700 -5.802 1.00 76.12 83 ASP A CA 1
ATOM 666 C C . ASP A 1 83 ? 6.566 8.968 -6.517 1.00 76.12 83 ASP A C 1
ATOM 668 O O . ASP A 1 83 ? 6.635 8.894 -7.744 1.00 76.12 83 ASP A O 1
ATOM 672 N N . LEU A 1 84 ? 7.649 9.208 -5.764 1.00 80.44 84 LEU A N 1
ATOM 673 C CA . LEU A 1 84 ? 8.993 9.415 -6.323 1.00 80.44 84 LEU A CA 1
ATOM 674 C C . LEU A 1 84 ? 9.570 8.145 -6.970 1.00 80.44 84 LEU A C 1
ATOM 676 O O . LEU A 1 84 ? 10.163 8.214 -8.046 1.00 80.44 84 LEU A O 1
ATOM 680 N N . ARG A 1 85 ? 9.389 6.977 -6.337 1.00 79.50 85 ARG A N 1
ATOM 681 C CA . ARG A 1 85 ? 9.864 5.693 -6.878 1.00 79.50 85 ARG A CA 1
ATOM 682 C C . ARG A 1 85 ? 9.184 5.396 -8.208 1.00 79.50 85 ARG A C 1
ATOM 684 O O . ARG A 1 85 ? 9.826 4.905 -9.125 1.00 79.50 85 ARG A O 1
ATOM 691 N N . LEU A 1 86 ? 7.899 5.719 -8.320 1.00 73.19 86 LEU A N 1
ATOM 692 C CA . LEU A 1 86 ? 7.113 5.509 -9.535 1.00 73.19 86 LEU A CA 1
ATOM 693 C C . LEU A 1 86 ? 7.562 6.428 -10.675 1.00 73.19 86 LEU A C 1
ATOM 695 O O . LEU A 1 86 ? 7.620 6.001 -11.822 1.00 73.19 86 LEU A O 1
ATOM 699 N N . GLU A 1 87 ? 7.924 7.675 -10.370 1.00 78.06 87 GLU A N 1
ATOM 700 C CA . GLU A 1 87 ? 8.523 8.580 -11.354 1.00 78.06 87 GLU A CA 1
ATOM 701 C C . GLU A 1 87 ? 9.860 8.040 -11.887 1.00 78.06 87 GLU A C 1
ATOM 703 O O . GLU A 1 87 ? 10.091 8.053 -13.100 1.00 78.06 87 GLU A O 1
ATOM 708 N N . LYS A 1 88 ? 10.710 7.500 -11.004 1.00 77.25 88 LYS A N 1
ATOM 709 C CA . LYS A 1 88 ? 11.963 6.848 -11.406 1.00 77.25 88 LYS A CA 1
ATOM 710 C C . LYS A 1 88 ? 11.721 5.568 -12.199 1.00 77.25 88 LYS A C 1
ATOM 712 O O . LYS A 1 88 ? 12.319 5.420 -13.252 1.00 77.25 88 LYS A O 1
ATOM 717 N N . LEU A 1 89 ? 10.794 4.709 -11.773 1.00 72.19 89 LEU A N 1
ATOM 718 C CA . LEU A 1 89 ? 10.397 3.499 -12.505 1.00 72.19 89 LEU A CA 1
ATOM 719 C C . LEU A 1 89 ? 9.825 3.789 -13.891 1.00 72.19 89 LEU A C 1
ATOM 721 O O . LEU A 1 89 ? 9.957 2.963 -14.778 1.00 72.19 89 LEU A O 1
ATOM 725 N N . HIS A 1 90 ? 9.174 4.934 -14.087 1.00 71.25 90 HIS A N 1
ATOM 726 C CA . HIS A 1 90 ? 8.716 5.345 -15.411 1.00 71.25 90 HIS A CA 1
ATOM 727 C C . HIS A 1 90 ? 9.865 5.866 -16.287 1.00 71.25 90 HIS A C 1
ATOM 729 O O . HIS A 1 90 ? 9.852 5.681 -17.500 1.00 71.25 90 HIS A O 1
ATOM 735 N N . THR A 1 91 ? 10.844 6.539 -15.674 1.00 69.31 91 THR A N 1
ATOM 736 C CA . THR A 1 91 ? 12.049 7.040 -16.359 1.00 69.31 91 THR A CA 1
ATOM 737 C C . THR A 1 91 ? 12.987 5.893 -16.735 1.00 69.31 91 THR A C 1
ATOM 739 O O . THR A 1 91 ? 13.577 5.899 -17.812 1.00 69.31 91 THR A O 1
ATOM 742 N N . TYR A 1 92 ? 13.074 4.890 -15.865 1.00 64.88 92 TYR A N 1
ATOM 743 C CA . TYR A 1 92 ? 13.641 3.582 -16.131 1.00 64.88 92 TYR A CA 1
ATOM 744 C C . TYR A 1 92 ? 12.741 2.891 -17.156 1.00 64.88 92 TYR A C 1
ATOM 746 O O . TYR A 1 92 ? 11.727 2.295 -16.805 1.00 64.88 92 TYR A O 1
ATOM 754 N N . ASN A 1 93 ? 13.042 3.013 -18.451 1.00 66.31 93 ASN A N 1
ATOM 755 C CA . ASN A 1 93 ? 12.295 2.269 -19.458 1.00 66.31 93 ASN A CA 1
ATOM 756 C C . ASN A 1 93 ? 12.562 0.780 -19.231 1.00 66.31 93 ASN A C 1
ATOM 758 O O . ASN A 1 93 ? 13.555 0.253 -19.721 1.00 66.31 93 ASN A O 1
ATOM 762 N N . LYS A 1 94 ? 11.689 0.126 -18.458 1.00 60.72 94 LYS A N 1
ATOM 763 C CA . LYS A 1 94 ? 11.890 -1.226 -17.936 1.00 60.72 94 LYS A CA 1
ATOM 764 C C . LYS A 1 94 ? 12.351 -2.194 -19.022 1.00 60.72 94 LYS A C 1
ATOM 766 O O . LYS A 1 94 ? 13.305 -2.915 -18.802 1.00 60.72 94 LYS A O 1
ATOM 771 N N . TYR A 1 95 ? 11.761 -2.139 -20.213 1.00 60.44 95 TYR A N 1
ATOM 772 C CA . TYR A 1 95 ? 12.131 -3.031 -21.313 1.00 60.44 95 TYR A CA 1
ATOM 773 C C . TYR A 1 95 ? 13.503 -2.733 -21.925 1.00 60.44 95 TYR A C 1
ATOM 775 O O . TYR A 1 95 ? 14.207 -3.664 -22.299 1.00 60.44 95 TYR A O 1
ATOM 783 N N . GLU A 1 96 ? 13.891 -1.463 -22.042 1.00 67.06 96 GLU A N 1
ATOM 784 C CA . GLU A 1 96 ? 15.207 -1.093 -22.575 1.00 67.06 96 GLU A CA 1
ATOM 785 C C . GLU A 1 96 ? 16.293 -1.291 -21.519 1.00 67.06 96 GLU A C 1
ATOM 787 O O . GLU A 1 96 ? 17.289 -1.946 -21.798 1.00 67.06 96 GLU A O 1
ATOM 792 N N . CYS A 1 97 ? 16.085 -0.815 -20.291 1.00 72.75 97 CYS A N 1
ATOM 793 C CA . CYS A 1 97 ? 17.066 -0.982 -19.227 1.00 72.75 97 CYS A CA 1
ATOM 794 C C . CYS A 1 97 ? 17.210 -2.440 -18.779 1.00 72.75 97 CYS A C 1
ATOM 796 O O . CYS A 1 97 ? 18.339 -2.879 -18.599 1.00 72.75 97 CYS A O 1
ATOM 798 N N . GLU A 1 98 ? 16.137 -3.237 -18.680 1.00 70.62 98 GLU A N 1
ATOM 799 C CA . GLU A 1 98 ? 16.290 -4.674 -18.398 1.00 70.62 98 GLU A CA 1
ATOM 800 C C . GLU A 1 98 ? 17.076 -5.373 -19.512 1.00 70.62 98 GLU A C 1
ATOM 802 O O . GLU A 1 98 ? 17.964 -6.162 -19.205 1.00 70.62 98 GLU A O 1
ATOM 807 N N . ALA A 1 99 ? 16.823 -5.045 -20.787 1.00 72.19 99 ALA A N 1
ATOM 808 C CA . ALA A 1 99 ? 17.560 -5.619 -21.913 1.00 72.19 99 ALA A CA 1
ATOM 809 C C . ALA A 1 99 ? 19.045 -5.203 -21.936 1.00 72.19 99 ALA A C 1
ATOM 811 O O . ALA A 1 99 ? 19.894 -6.011 -22.309 1.00 72.19 99 ALA A O 1
ATOM 812 N N . VAL A 1 100 ? 19.378 -3.972 -21.526 1.00 78.31 100 VAL A N 1
ATOM 813 C CA . VAL A 1 100 ? 20.774 -3.527 -21.353 1.00 78.31 100 VAL A CA 1
ATOM 814 C C . VAL A 1 100 ? 21.445 -4.300 -20.218 1.00 78.31 100 VAL A C 1
ATOM 816 O O . VAL A 1 100 ? 22.514 -4.872 -20.415 1.00 78.31 100 VAL A O 1
ATOM 819 N N . LEU A 1 101 ? 20.801 -4.369 -19.050 1.00 74.56 101 LEU A N 1
ATOM 820 C CA . LEU A 1 101 ? 21.374 -4.967 -17.839 1.00 74.56 101 LEU A CA 1
ATOM 821 C C . LEU A 1 101 ? 21.601 -6.481 -17.962 1.00 74.56 101 LEU A C 1
ATOM 823 O O . LEU A 1 101 ? 22.545 -7.009 -17.377 1.00 74.56 101 LEU A O 1
ATOM 827 N N . ILE A 1 102 ? 20.771 -7.191 -18.734 1.00 76.81 102 ILE A N 1
ATOM 828 C CA . ILE A 1 102 ? 20.976 -8.623 -19.026 1.00 76.81 102 ILE A CA 1
ATOM 829 C C . ILE A 1 102 ? 21.899 -8.871 -20.231 1.00 76.81 102 ILE A C 1
ATOM 831 O O . ILE A 1 102 ? 22.217 -10.023 -20.526 1.00 76.81 102 ILE A O 1
ATOM 835 N N . GLY A 1 103 ? 22.354 -7.811 -20.909 1.00 74.81 103 GLY A N 1
ATOM 836 C CA . GLY A 1 103 ? 23.266 -7.880 -22.053 1.00 74.81 103 GLY A CA 1
ATOM 837 C C . GLY A 1 103 ? 22.613 -8.270 -23.384 1.00 74.81 103 GLY A C 1
ATOM 838 O O . GLY A 1 103 ? 23.323 -8.632 -24.323 1.00 74.81 103 GLY A O 1
ATOM 839 N N . ASP A 1 104 ? 21.283 -8.195 -23.484 1.00 80.31 104 ASP A N 1
ATOM 840 C CA . ASP A 1 104 ? 20.522 -8.508 -24.701 1.00 80.31 104 ASP A CA 1
ATOM 841 C C . ASP A 1 104 ? 20.663 -7.417 -25.774 1.00 80.31 104 ASP A C 1
ATOM 843 O O . ASP A 1 104 ? 20.543 -7.697 -26.971 1.00 80.31 104 ASP A O 1
ATOM 847 N N . ILE A 1 105 ? 20.947 -6.175 -25.365 1.00 76.88 105 ILE A N 1
ATOM 848 C CA . ILE A 1 105 ? 21.224 -5.057 -26.272 1.00 76.88 105 ILE A CA 1
ATOM 849 C C . ILE A 1 105 ? 22.505 -4.320 -25.880 1.00 76.88 105 ILE A C 1
ATOM 851 O O . ILE A 1 105 ? 22.814 -4.144 -24.707 1.00 76.88 105 ILE A O 1
ATOM 855 N N . THR A 1 106 ? 23.256 -3.864 -26.885 1.00 76.81 106 THR A N 1
ATOM 856 C CA . THR A 1 106 ? 24.417 -2.986 -26.690 1.00 76.81 106 THR A CA 1
ATOM 857 C C . THR A 1 106 ? 23.991 -1.544 -26.921 1.00 76.81 106 THR A C 1
ATOM 859 O O . THR A 1 106 ? 23.492 -1.213 -27.999 1.00 76.81 106 THR A O 1
ATOM 862 N N . VAL A 1 107 ? 24.202 -0.695 -25.923 1.00 78.06 107 VAL A N 1
ATOM 863 C CA . VAL A 1 107 ? 23.888 0.738 -25.958 1.00 78.06 107 VAL A CA 1
ATOM 864 C C . VAL A 1 107 ? 25.156 1.567 -25.751 1.00 78.06 107 VAL A C 1
ATOM 866 O O . VAL A 1 107 ? 26.240 1.020 -25.547 1.00 78.06 107 VAL A O 1
ATOM 869 N N . GLU A 1 108 ? 25.041 2.890 -25.865 1.00 81.12 108 GLU A N 1
ATOM 870 C CA . GLU A 1 108 ? 26.125 3.799 -25.482 1.00 81.12 108 GLU A CA 1
ATOM 871 C C . GLU A 1 108 ? 26.413 3.661 -23.970 1.00 81.12 108 GLU A C 1
ATOM 873 O O . GLU A 1 108 ? 25.455 3.511 -23.204 1.00 81.12 108 GLU A O 1
ATOM 878 N N . PRO A 1 109 ? 27.684 3.710 -23.521 1.00 78.88 109 PRO A N 1
ATOM 879 C CA . PRO A 1 109 ? 28.044 3.543 -22.108 1.00 78.88 109 PRO A CA 1
ATOM 880 C C . PRO A 1 109 ? 27.270 4.465 -21.160 1.00 78.88 109 PRO A C 1
ATOM 882 O O . PRO A 1 109 ? 26.899 4.060 -20.068 1.00 78.88 109 PRO A O 1
ATOM 885 N N . GLU A 1 110 ? 26.947 5.684 -21.596 1.00 78.62 110 GLU A N 1
ATOM 886 C CA . GLU A 1 110 ? 26.170 6.648 -20.817 1.00 78.62 110 GLU A CA 1
ATOM 887 C C . GLU A 1 110 ? 24.731 6.179 -20.529 1.00 78.62 110 GLU A C 1
ATOM 889 O O . GLU A 1 110 ? 24.137 6.576 -19.528 1.00 78.62 110 GLU A O 1
ATOM 894 N N . ILE A 1 111 ? 24.158 5.353 -21.408 1.00 76.25 111 ILE A N 1
ATOM 895 C CA . ILE A 1 111 ? 22.823 4.762 -21.240 1.00 76.25 111 ILE A CA 1
ATOM 896 C C . ILE A 1 111 ? 22.909 3.532 -20.332 1.00 76.25 111 ILE A C 1
ATOM 898 O O . ILE A 1 111 ? 22.027 3.323 -19.503 1.00 76.25 111 ILE A O 1
ATOM 902 N N . GLU A 1 112 ? 23.975 2.741 -20.469 1.00 77.38 112 GLU A N 1
ATOM 903 C CA . GLU A 1 112 ? 24.250 1.598 -19.596 1.00 77.38 112 GLU A CA 1
ATOM 904 C C . GLU A 1 112 ? 24.442 2.043 -18.140 1.00 77.38 112 GLU A C 1
ATOM 906 O O . GLU A 1 112 ? 23.725 1.559 -17.263 1.00 77.38 112 GLU A O 1
ATOM 911 N N . ASP A 1 113 ? 25.308 3.031 -17.900 1.00 82.25 113 ASP A N 1
ATOM 912 C CA . ASP A 1 113 ? 25.541 3.613 -16.573 1.00 82.25 113 ASP A CA 1
ATOM 913 C C . ASP A 1 113 ? 24.238 4.175 -15.971 1.00 82.25 113 ASP A C 1
ATOM 915 O O . ASP A 1 113 ? 23.920 3.908 -14.813 1.00 82.25 113 ASP A O 1
ATOM 919 N N . LEU A 1 114 ? 23.422 4.878 -16.772 1.00 80.75 114 LEU A N 1
ATOM 920 C CA . LEU A 1 114 ? 22.122 5.396 -16.329 1.00 80.75 114 LEU A CA 1
ATOM 921 C C . LEU A 1 114 ? 21.158 4.278 -15.900 1.00 80.75 114 LEU A C 1
ATOM 923 O O . LEU A 1 114 ? 20.418 4.449 -14.930 1.00 80.75 114 LEU A O 1
ATOM 927 N N . CYS A 1 115 ? 21.129 3.151 -16.614 1.00 80.94 115 CYS A N 1
ATOM 928 C CA . CYS A 1 115 ? 20.269 2.024 -16.259 1.00 80.94 115 CYS A CA 1
ATOM 929 C C . CYS A 1 115 ? 20.726 1.336 -14.962 1.00 80.94 115 CYS A C 1
ATOM 931 O O . CYS A 1 115 ? 19.865 0.981 -14.154 1.00 80.94 115 CYS A O 1
ATOM 933 N N . TYR A 1 116 ? 22.038 1.191 -14.728 1.00 81.25 116 TYR A N 1
ATOM 934 C CA . TYR A 1 116 ? 22.564 0.685 -13.452 1.00 81.25 116 TYR A CA 1
ATOM 935 C C . TYR A 1 116 ? 22.231 1.629 -12.291 1.00 81.25 116 TYR A C 1
ATOM 937 O O . TYR A 1 116 ? 21.631 1.189 -11.311 1.00 81.25 116 TYR A O 1
ATOM 945 N N . ASP A 1 117 ? 22.520 2.927 -12.433 1.00 82.94 117 ASP A N 1
ATOM 946 C CA . ASP A 1 117 ? 22.246 3.933 -11.399 1.00 82.94 117 ASP A CA 1
ATOM 947 C C . ASP A 1 117 ? 20.754 3.968 -11.024 1.00 82.94 117 ASP A C 1
ATOM 949 O O . ASP A 1 117 ? 20.392 3.990 -9.846 1.00 82.94 117 ASP A O 1
ATOM 953 N N . LEU A 1 118 ? 19.862 3.935 -12.022 1.00 79.81 118 LEU A N 1
ATOM 954 C CA . LEU A 1 118 ? 18.419 3.913 -11.782 1.00 79.81 118 LEU A CA 1
ATOM 955 C C . LEU A 1 118 ? 17.961 2.616 -11.105 1.00 79.81 118 LEU A C 1
ATOM 957 O O . LEU A 1 118 ? 17.081 2.680 -10.246 1.00 79.81 118 LEU A O 1
ATOM 961 N N . SER A 1 119 ? 18.524 1.462 -11.477 1.00 76.88 119 SER A N 1
ATOM 962 C CA . SER A 1 119 ? 18.200 0.177 -10.845 1.00 76.88 119 SER A CA 1
ATOM 963 C C . SER A 1 119 ? 18.565 0.194 -9.361 1.00 76.88 119 SER A C 1
ATOM 965 O O . SER A 1 119 ? 17.713 -0.090 -8.518 1.00 76.88 119 SER A O 1
ATOM 967 N N . ASP A 1 120 ? 19.793 0.608 -9.041 1.00 80.38 120 ASP A N 1
ATOM 968 C CA . ASP A 1 120 ? 20.286 0.683 -7.665 1.00 80.38 120 ASP A CA 1
ATOM 969 C C . ASP A 1 120 ? 19.445 1.657 -6.825 1.00 80.38 120 ASP A C 1
ATOM 971 O O . ASP A 1 120 ? 18.996 1.321 -5.727 1.00 80.38 120 ASP A O 1
ATOM 975 N N . GLU A 1 121 ? 19.136 2.845 -7.359 1.00 83.12 121 GLU A N 1
ATOM 976 C CA . GLU A 1 121 ? 18.267 3.807 -6.676 1.00 83.12 121 GLU A CA 1
ATOM 977 C C . GLU A 1 121 ? 16.853 3.249 -6.436 1.00 83.12 121 GLU A C 1
ATOM 979 O O . GLU A 1 121 ? 16.280 3.446 -5.360 1.00 83.12 121 GLU A O 1
ATOM 984 N N . ILE A 1 122 ? 16.257 2.563 -7.418 1.00 79.19 122 ILE A N 1
ATOM 985 C CA . ILE A 1 122 ? 14.913 1.976 -7.293 1.00 79.19 122 ILE A CA 1
ATOM 986 C C . ILE A 1 122 ? 14.888 0.890 -6.210 1.00 79.19 122 ILE A C 1
ATOM 988 O O . ILE A 1 122 ? 13.914 0.824 -5.443 1.00 79.19 122 ILE A O 1
ATOM 992 N N . ASP A 1 123 ? 15.943 0.082 -6.120 1.00 78.25 123 ASP A N 1
ATOM 993 C CA . ASP A 1 123 ? 16.093 -0.970 -5.116 1.00 78.25 123 ASP A CA 1
ATOM 994 C C . ASP A 1 123 ? 16.307 -0.390 -3.713 1.00 78.25 123 ASP A C 1
ATOM 996 O O . ASP A 1 123 ? 15.616 -0.779 -2.764 1.00 78.25 123 ASP A O 1
ATOM 1000 N N . GLU A 1 124 ? 17.168 0.619 -3.563 1.00 80.25 124 GLU A N 1
ATOM 1001 C CA . GLU A 1 124 ? 17.346 1.337 -2.295 1.00 80.25 124 GLU A CA 1
ATOM 1002 C C . GLU A 1 124 ? 16.044 1.997 -1.814 1.00 80.25 124 GLU A C 1
ATOM 1004 O O . GLU A 1 124 ? 15.691 1.955 -0.623 1.00 80.25 124 GLU A O 1
ATOM 1009 N N . MET A 1 125 ? 15.281 2.582 -2.741 1.00 82.06 125 MET A N 1
ATOM 1010 C CA . MET A 1 125 ? 13.967 3.146 -2.444 1.00 82.06 125 MET A CA 1
ATOM 1011 C C . MET A 1 125 ? 12.975 2.067 -2.011 1.00 82.06 125 MET A C 1
ATOM 1013 O O . MET A 1 125 ? 12.228 2.280 -1.050 1.00 82.06 125 MET A O 1
ATOM 1017 N N . ALA A 1 126 ? 12.971 0.903 -2.666 1.00 77.56 126 ALA A N 1
ATOM 1018 C CA . ALA A 1 126 ? 12.130 -0.226 -2.278 1.00 77.56 126 ALA A CA 1
ATOM 1019 C C . ALA A 1 126 ? 12.470 -0.721 -0.861 1.00 77.56 126 ALA A C 1
ATOM 1021 O O . ALA A 1 126 ? 11.570 -0.874 -0.031 1.00 77.56 126 ALA A O 1
ATOM 1022 N N . LEU A 1 127 ? 13.759 -0.869 -0.535 1.00 78.56 127 LEU A N 1
ATOM 1023 C CA . LEU A 1 127 ? 14.227 -1.239 0.807 1.00 78.56 127 LEU A CA 1
ATOM 1024 C C . LEU A 1 127 ? 13.818 -0.209 1.870 1.00 78.56 127 LEU A C 1
ATOM 1026 O O . LEU A 1 127 ? 13.400 -0.567 2.977 1.00 78.56 127 LEU A O 1
ATOM 1030 N N . THR A 1 128 ? 13.892 1.079 1.536 1.00 84.00 128 THR A N 1
ATOM 1031 C CA . THR A 1 128 ? 13.474 2.168 2.429 1.00 84.00 128 THR A CA 1
ATOM 1032 C C . THR A 1 128 ? 11.971 2.126 2.7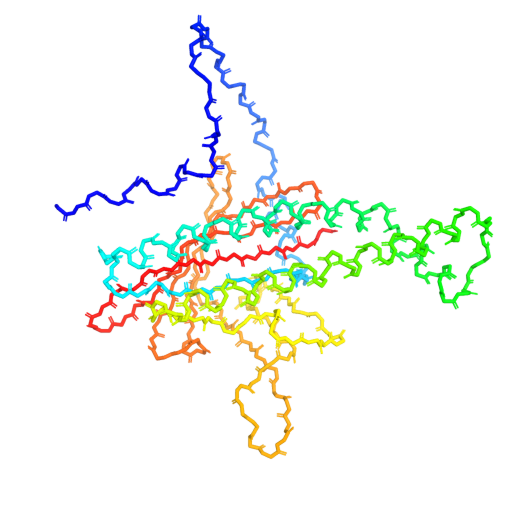04 1.00 84.00 128 THR A C 1
ATOM 1034 O O . THR A 1 128 ? 11.546 2.236 3.860 1.00 84.00 128 THR A O 1
ATOM 1037 N N . LEU A 1 129 ? 11.159 1.934 1.661 1.00 82.00 129 LEU A N 1
ATOM 1038 C CA . LEU A 1 129 ? 9.710 1.762 1.784 1.00 82.00 129 LEU A CA 1
ATOM 1039 C C . LEU A 1 129 ? 9.378 0.545 2.655 1.00 82.00 129 LEU A C 1
ATOM 1041 O O . LEU A 1 129 ? 8.585 0.667 3.590 1.00 82.00 129 LEU A O 1
ATOM 1045 N N . PHE A 1 130 ? 10.042 -0.590 2.420 1.00 79.75 130 PHE A N 1
ATOM 1046 C CA . PHE A 1 130 ? 9.873 -1.810 3.209 1.00 79.75 130 PHE A CA 1
ATOM 1047 C C . PHE A 1 130 ? 10.167 -1.579 4.696 1.00 79.75 130 PHE A C 1
ATOM 1049 O O . PHE A 1 130 ? 9.337 -1.872 5.559 1.00 79.75 130 PHE A O 1
ATOM 1056 N N . SER A 1 131 ? 11.317 -0.976 5.008 1.00 83.38 131 SER A N 1
ATOM 1057 C CA . SER A 1 131 ? 11.706 -0.658 6.386 1.00 83.38 131 SER A CA 1
ATOM 1058 C C . SER A 1 131 ? 10.646 0.193 7.096 1.00 83.38 131 SER A C 1
ATOM 1060 O O . SER A 1 131 ? 10.299 -0.056 8.254 1.00 83.38 131 SER A O 1
ATOM 1062 N N . LYS A 1 132 ? 10.048 1.151 6.377 1.00 88.62 132 LYS A N 1
ATOM 1063 C CA . LYS A 1 132 ? 8.989 2.019 6.902 1.00 88.62 132 LYS A CA 1
ATOM 1064 C C . LYS A 1 132 ? 7.653 1.308 7.093 1.00 88.62 132 LYS A C 1
ATOM 1066 O O . LYS A 1 132 ? 6.986 1.570 8.092 1.00 88.62 132 LYS A O 1
ATOM 1071 N N . VAL A 1 133 ? 7.272 0.384 6.211 1.00 85.50 133 VAL A N 1
ATOM 1072 C CA . VAL A 1 133 ? 6.094 -0.475 6.429 1.00 85.50 133 VAL A CA 1
ATOM 1073 C C . VAL A 1 133 ? 6.281 -1.320 7.693 1.00 85.50 133 VAL A C 1
ATOM 1075 O O . VAL A 1 133 ? 5.388 -1.365 8.538 1.00 85.50 133 VAL A O 1
ATOM 1078 N N . GLN A 1 134 ? 7.467 -1.902 7.894 1.00 85.56 134 GLN A N 1
ATOM 1079 C CA . GLN A 1 134 ? 7.779 -2.678 9.099 1.00 85.56 134 GLN A CA 1
ATOM 1080 C C . GLN A 1 134 ? 7.814 -1.815 10.373 1.00 85.56 134 GLN A C 1
ATOM 1082 O O . GLN A 1 134 ? 7.383 -2.257 11.441 1.00 85.56 134 GLN A O 1
ATOM 1087 N N . GLU A 1 135 ? 8.286 -0.568 10.286 1.00 90.56 135 GLU A N 1
ATOM 1088 C CA . GLU A 1 135 ? 8.189 0.412 11.377 1.00 90.56 135 GLU A CA 1
ATOM 1089 C C . GLU A 1 135 ? 6.723 0.709 11.726 1.00 90.56 135 GLU A C 1
ATOM 1091 O O . GLU A 1 135 ? 6.343 0.644 12.895 1.00 90.56 135 GLU A O 1
ATOM 1096 N N . MET A 1 136 ? 5.873 0.945 10.720 1.00 90.00 136 MET A N 1
ATOM 1097 C CA . MET A 1 136 ? 4.440 1.166 10.927 1.00 90.00 136 MET A CA 1
ATOM 1098 C C . MET A 1 136 ? 3.767 -0.045 11.580 1.00 90.00 136 MET A C 1
ATOM 1100 O O . MET A 1 136 ? 3.019 0.124 12.544 1.00 90.00 136 MET A O 1
ATOM 1104 N N . LYS A 1 137 ? 4.061 -1.261 11.106 1.00 89.00 137 LYS A N 1
ATOM 1105 C CA . LYS A 1 137 ? 3.552 -2.511 11.687 1.00 89.00 137 LYS A CA 1
ATOM 1106 C C . LYS A 1 137 ? 3.899 -2.615 13.170 1.00 89.00 137 LYS A C 1
ATOM 1108 O O . LYS A 1 137 ? 3.026 -2.893 13.990 1.00 89.00 137 LYS A O 1
ATOM 1113 N N . LYS A 1 138 ? 5.148 -2.321 13.545 1.00 91.12 138 LYS A N 1
ATOM 1114 C CA . LYS A 1 138 ? 5.577 -2.302 14.953 1.00 91.12 138 LYS A CA 1
ATOM 1115 C C . LYS A 1 138 ? 4.793 -1.284 15.781 1.00 91.12 138 LYS A C 1
ATOM 1117 O O . LYS A 1 138 ? 4.343 -1.629 16.872 1.00 91.12 138 LYS A O 1
ATOM 1122 N N . GLU A 1 139 ? 4.588 -0.068 15.272 1.00 92.19 139 GLU A N 1
ATOM 1123 C CA . GLU A 1 139 ? 3.807 0.964 15.971 1.00 92.19 139 GLU A CA 1
ATOM 1124 C C . GLU A 1 139 ? 2.347 0.526 16.172 1.00 92.19 139 GLU A C 1
ATOM 1126 O O . GLU A 1 139 ? 1.842 0.616 17.292 1.00 92.19 139 GLU A O 1
ATOM 1131 N N . VAL A 1 140 ? 1.693 -0.023 15.139 1.00 91.06 140 VAL A N 1
ATOM 1132 C CA . VAL A 1 140 ? 0.315 -0.550 15.212 1.00 91.06 140 VAL A CA 1
ATOM 1133 C C . VAL A 1 140 ? 0.199 -1.637 16.282 1.00 91.06 140 VAL A C 1
ATOM 1135 O O . VAL A 1 140 ? -0.678 -1.577 17.147 1.00 91.06 140 VAL A O 1
ATOM 1138 N N . LEU A 1 141 ? 1.103 -2.616 16.263 1.00 90.56 141 LEU A N 1
ATOM 1139 C CA . LEU A 1 141 ? 1.077 -3.725 17.216 1.00 90.56 141 LEU A CA 1
ATOM 1140 C C . LEU A 1 141 ? 1.402 -3.262 18.645 1.00 90.56 141 LEU A C 1
ATOM 1142 O O . LEU A 1 141 ? 0.828 -3.778 19.604 1.00 90.56 141 LEU A O 1
ATOM 1146 N N . SER A 1 142 ? 2.259 -2.245 18.808 1.00 92.31 142 SER A N 1
ATOM 1147 C CA . SER A 1 142 ? 2.619 -1.698 20.126 1.00 92.31 142 SER A CA 1
ATOM 1148 C C . SER A 1 142 ? 1.424 -1.114 20.888 1.00 92.31 142 SER A C 1
ATOM 1150 O O . SER A 1 142 ? 1.394 -1.150 22.119 1.00 92.31 142 SER A O 1
ATOM 1152 N N . ILE A 1 143 ? 0.411 -0.628 20.163 1.00 91.12 143 ILE A N 1
ATOM 1153 C CA . ILE A 1 143 ? -0.824 -0.078 20.732 1.00 91.12 143 ILE A CA 1
ATOM 1154 C C . ILE A 1 143 ? -1.974 -1.080 20.762 1.00 91.12 143 ILE A C 1
ATOM 1156 O O . ILE A 1 143 ? -3.107 -0.679 21.005 1.00 91.12 143 ILE A O 1
ATOM 1160 N N . LYS A 1 144 ? -1.702 -2.376 20.552 1.00 90.12 144 LYS A N 1
ATOM 1161 C CA . LYS A 1 144 ? -2.718 -3.440 20.452 1.00 90.12 144 LYS A CA 1
ATOM 1162 C C . LYS A 1 144 ? -3.687 -3.247 19.276 1.00 90.12 144 LYS A C 1
ATOM 1164 O O . LYS A 1 144 ? -4.834 -3.693 19.335 1.00 90.12 144 LYS A O 1
ATOM 1169 N N . GLY A 1 145 ? -3.241 -2.562 18.223 1.00 87.94 145 GLY A N 1
ATOM 1170 C CA . GLY A 1 145 ? -3.889 -2.632 16.920 1.00 87.94 145 GLY A CA 1
ATOM 1171 C C . GLY A 1 145 ? -3.694 -4.012 16.288 1.00 87.94 145 GLY A C 1
ATOM 1172 O O . GLY A 1 145 ? -2.935 -4.840 16.793 1.00 87.94 145 GLY A O 1
ATOM 1173 N N . GLU A 1 146 ? -4.376 -4.255 15.176 1.00 87.38 146 GLU A N 1
ATOM 1174 C CA . GLU A 1 146 ? -4.221 -5.488 14.397 1.00 87.38 146 GLU A CA 1
ATOM 1175 C C . GLU A 1 146 ? -3.680 -5.149 13.020 1.00 87.38 146 GLU A C 1
ATOM 1177 O O . GLU A 1 146 ? -4.238 -4.293 12.343 1.00 87.38 146 GLU A O 1
ATOM 1182 N N . TRP A 1 147 ? -2.602 -5.808 12.612 1.00 84.88 147 TRP A N 1
ATOM 1183 C CA . TRP A 1 147 ? -2.059 -5.708 11.262 1.00 84.88 147 TRP A CA 1
ATOM 1184 C C . TRP A 1 147 ? -2.641 -6.834 10.412 1.00 84.88 147 TRP A C 1
ATOM 1186 O O . TRP A 1 147 ? -2.642 -7.981 10.855 1.00 84.88 147 TRP A O 1
ATOM 1196 N N . LEU A 1 148 ? -3.137 -6.510 9.223 1.00 79.12 148 LEU A N 1
ATOM 1197 C CA . LEU A 1 148 ? -3.573 -7.506 8.250 1.00 79.12 148 LEU A CA 1
ATOM 1198 C C . LEU A 1 148 ? -2.364 -7.878 7.392 1.00 79.12 148 LEU A C 1
ATOM 1200 O O . LEU A 1 148 ? -1.622 -6.988 6.985 1.00 79.12 148 LEU A O 1
ATOM 1204 N N . ASP A 1 149 ? -2.160 -9.164 7.113 1.00 73.00 149 ASP A N 1
ATOM 1205 C CA . ASP A 1 149 ? -1.031 -9.609 6.292 1.00 73.00 149 ASP A CA 1
ATOM 1206 C C . ASP A 1 149 ? -1.136 -9.010 4.876 1.00 73.00 149 ASP A C 1
ATOM 1208 O O . ASP A 1 149 ? -2.138 -9.200 4.174 1.00 73.00 149 ASP A O 1
ATOM 1212 N N . THR A 1 150 ? -0.110 -8.257 4.467 1.00 68.75 150 THR A N 1
ATOM 1213 C CA . THR A 1 150 ? -0.046 -7.562 3.170 1.00 68.75 150 THR A CA 1
ATOM 1214 C C . THR A 1 150 ? 1.173 -8.004 2.353 1.00 68.75 150 THR A C 1
ATOM 1216 O O . THR A 1 150 ? 2.098 -8.619 2.878 1.00 68.75 150 THR A O 1
ATOM 1219 N N . PHE A 1 151 ? 1.192 -7.671 1.052 1.00 61.16 151 PHE A N 1
ATOM 1220 C CA . PHE A 1 151 ? 2.253 -8.055 0.098 1.00 61.16 151 PHE A CA 1
ATOM 1221 C C . PHE A 1 151 ? 3.682 -7.785 0.583 1.00 61.16 151 PHE A C 1
ATOM 1223 O O . PHE A 1 151 ? 4.596 -8.536 0.269 1.00 61.16 151 PHE A O 1
ATOM 1230 N N . HIS A 1 152 ? 3.871 -6.736 1.382 1.00 57.31 152 HIS A N 1
ATOM 1231 C CA . HIS A 1 152 ? 5.187 -6.289 1.838 1.00 57.31 152 HIS A CA 1
ATOM 1232 C C . HIS A 1 152 ? 5.788 -7.079 2.986 1.00 57.31 152 HIS A C 1
ATOM 1234 O O . HIS A 1 152 ? 6.840 -6.699 3.492 1.00 57.31 152 HIS A O 1
ATOM 1240 N N . ASP A 1 153 ? 5.143 -8.151 3.429 1.00 46.84 153 ASP A N 1
ATOM 1241 C CA . ASP A 1 153 ? 5.684 -8.996 4.486 1.00 46.84 153 ASP A CA 1
ATOM 1242 C C . ASP A 1 153 ? 6.619 -10.112 3.956 1.00 46.84 153 ASP A C 1
ATOM 1244 O O . ASP A 1 153 ? 7.210 -10.816 4.776 1.00 46.84 153 ASP A O 1
ATOM 1248 N N . VAL A 1 154 ? 6.830 -10.260 2.629 1.00 45.94 154 VAL A N 1
ATOM 1249 C CA . VAL A 1 154 ? 7.739 -11.278 2.041 1.00 45.94 154 VAL A CA 1
ATOM 1250 C C . VAL A 1 154 ? 8.435 -10.808 0.753 1.00 45.94 154 VAL A C 1
ATOM 1252 O O . VAL A 1 154 ? 7.826 -10.191 -0.112 1.00 45.94 154 VAL A O 1
ATOM 1255 N N . THR A 1 155 ? 9.712 -11.166 0.595 1.00 47.12 155 THR A N 1
ATOM 1256 C CA . THR A 1 155 ? 10.473 -11.095 -0.665 1.00 47.12 155 THR A CA 1
ATOM 1257 C C . THR A 1 155 ? 10.101 -12.282 -1.567 1.00 47.12 155 THR A C 1
ATOM 1259 O O . THR A 1 155 ? 10.526 -13.405 -1.286 1.00 47.12 155 THR A O 1
ATOM 1262 N N . VAL A 1 156 ? 9.293 -12.075 -2.610 1.00 51.91 156 VAL A N 1
ATOM 1263 C CA . VAL A 1 156 ? 8.863 -13.139 -3.543 1.00 51.91 156 VAL A CA 1
ATOM 1264 C C . VAL A 1 156 ? 9.048 -12.694 -4.990 1.00 51.91 156 VAL A C 1
ATOM 1266 O O . VAL A 1 156 ? 8.833 -11.524 -5.299 1.00 51.91 156 VAL A O 1
ATOM 1269 N N . ASP A 1 157 ? 9.363 -13.650 -5.866 1.00 54.62 157 ASP A N 1
ATOM 1270 C CA . ASP A 1 157 ? 9.502 -13.454 -7.317 1.00 54.62 157 ASP A CA 1
ATOM 1271 C C . ASP A 1 157 ? 8.173 -13.097 -8.013 1.00 54.62 157 ASP A C 1
ATOM 1273 O O . ASP A 1 157 ? 8.163 -12.457 -9.064 1.00 54.62 157 ASP A O 1
ATOM 1277 N N . GLU A 1 158 ? 7.030 -13.485 -7.434 1.00 64.12 158 GLU A N 1
ATOM 1278 C CA . GLU A 1 158 ? 5.704 -13.128 -7.944 1.00 64.12 158 GLU A CA 1
ATOM 1279 C C . GLU A 1 158 ? 5.123 -11.923 -7.195 1.00 64.12 158 GLU A C 1
ATOM 1281 O O . GLU A 1 158 ? 5.104 -11.876 -5.964 1.00 64.12 158 GLU A O 1
ATOM 1286 N N . LYS A 1 159 ? 4.579 -10.956 -7.943 1.00 72.44 159 LYS A N 1
ATOM 1287 C CA . LYS A 1 159 ? 3.945 -9.762 -7.375 1.00 72.44 159 LYS A CA 1
ATOM 1288 C C . LYS A 1 159 ? 2.499 -10.008 -6.958 1.00 72.44 159 LYS A C 1
ATOM 1290 O O . LYS A 1 159 ? 1.753 -10.705 -7.650 1.00 72.44 159 LYS A O 1
ATOM 1295 N N . ALA A 1 160 ? 2.080 -9.392 -5.851 1.00 78.69 160 ALA A N 1
ATOM 1296 C CA . ALA A 1 160 ? 0.668 -9.316 -5.497 1.00 78.69 160 ALA A CA 1
ATOM 1297 C C . ALA A 1 160 ? -0.102 -8.527 -6.542 1.00 78.69 160 ALA A C 1
ATOM 1299 O O . ALA A 1 160 ? 0.451 -7.680 -7.243 1.00 78.69 160 ALA A O 1
ATOM 1300 N N . TYR A 1 161 ? -1.393 -8.806 -6.638 1.00 81.94 161 TYR A N 1
ATOM 1301 C CA . TYR A 1 161 ? -2.236 -8.159 -7.623 1.00 81.94 161 TYR A CA 1
ATOM 1302 C C . TYR A 1 161 ? -3.697 -8.107 -7.195 1.00 81.94 161 TYR A C 1
ATOM 1304 O O . TYR A 1 161 ? -4.149 -8.880 -6.348 1.00 81.94 161 TYR A O 1
ATOM 1312 N N . ILE A 1 162 ? -4.438 -7.198 -7.818 1.00 80.06 162 ILE A N 1
ATOM 1313 C CA . ILE A 1 162 ? -5.887 -7.064 -7.690 1.00 80.06 162 ILE A CA 1
ATOM 1314 C C . ILE A 1 162 ? -6.557 -7.273 -9.048 1.00 80.06 162 ILE A C 1
ATOM 1316 O O . ILE A 1 162 ? -6.070 -6.809 -10.080 1.00 80.06 162 ILE A O 1
ATOM 1320 N N . GLU A 1 163 ? -7.685 -7.976 -9.031 1.00 80.06 163 GLU A N 1
ATOM 1321 C CA . GLU A 1 163 ? -8.572 -8.167 -10.177 1.00 80.06 163 GLU A CA 1
ATOM 1322 C C . GLU A 1 163 ? -9.996 -7.798 -9.753 1.00 80.06 163 GLU A C 1
ATOM 1324 O O . GLU A 1 163 ? -10.724 -8.611 -9.183 1.00 80.06 163 GLU A O 1
ATOM 1329 N N . LEU A 1 164 ? -10.394 -6.546 -10.007 1.00 74.50 164 LEU A N 1
ATOM 1330 C CA . LEU A 1 164 ? -11.709 -6.028 -9.604 1.00 74.50 164 LEU A CA 1
ATOM 1331 C C . LEU A 1 164 ? -12.862 -6.743 -10.317 1.00 74.50 164 LEU A C 1
ATOM 1333 O O . LEU A 1 164 ? -13.905 -6.977 -9.725 1.00 74.50 164 LEU A O 1
ATOM 1337 N N . ASN A 1 165 ? -12.665 -7.155 -11.569 1.00 72.88 165 ASN A N 1
ATOM 1338 C CA . ASN A 1 165 ? -13.649 -7.920 -12.342 1.00 72.88 165 ASN A CA 1
ATOM 1339 C C . ASN A 1 165 ? -13.902 -9.336 -11.806 1.00 72.88 165 ASN A C 1
ATOM 1341 O O . ASN A 1 165 ? -14.946 -9.924 -12.089 1.00 72.88 165 ASN A O 1
ATOM 1345 N N . LYS A 1 166 ? -12.937 -9.898 -11.079 1.00 71.88 166 LYS A N 1
ATOM 1346 C CA . LYS A 1 166 ? -13.049 -11.198 -10.424 1.00 71.88 166 LYS A CA 1
ATOM 1347 C C . LYS A 1 166 ? -13.236 -11.061 -8.919 1.00 71.88 166 LYS A C 1
ATOM 1349 O O . LYS A 1 166 ? -13.250 -12.083 -8.238 1.00 71.88 166 LYS A O 1
ATOM 1354 N N . ASP A 1 167 ? -13.396 -9.833 -8.422 1.00 74.19 167 ASP A N 1
ATOM 1355 C CA . ASP A 1 167 ? -13.693 -9.571 -7.023 1.00 74.19 167 ASP A CA 1
ATOM 1356 C C . ASP A 1 167 ? -12.642 -10.194 -6.081 1.00 74.19 167 ASP A C 1
ATOM 1358 O O . ASP A 1 167 ? -12.978 -10.832 -5.085 1.00 74.19 167 ASP A O 1
ATOM 1362 N N . TYR A 1 168 ? -11.342 -10.070 -6.383 1.00 76.75 168 TYR A N 1
ATOM 1363 C CA . TYR A 1 168 ? -10.309 -10.578 -5.471 1.00 76.75 168 TYR A CA 1
ATOM 1364 C C . TYR A 1 168 ? -8.979 -9.827 -5.502 1.00 76.75 168 TYR A C 1
ATOM 1366 O O . TYR A 1 168 ? -8.591 -9.193 -6.485 1.00 76.75 168 TYR A O 1
ATOM 1374 N N . ILE A 1 169 ? -8.248 -9.980 -4.398 1.00 74.69 169 ILE A N 1
ATOM 1375 C CA . ILE A 1 169 ? -6.845 -9.601 -4.243 1.00 74.69 169 ILE A CA 1
ATOM 1376 C C . ILE A 1 169 ? -6.040 -10.862 -3.940 1.00 74.69 169 ILE A C 1
ATOM 1378 O O . ILE A 1 169 ? -6.416 -11.662 -3.081 1.00 74.69 169 ILE A O 1
ATOM 1382 N N . PHE A 1 170 ? -4.925 -11.045 -4.637 1.00 76.62 170 PHE A N 1
ATOM 1383 C CA . PHE A 1 170 ? -4.064 -12.210 -4.491 1.00 76.62 170 PHE A CA 1
ATOM 1384 C C . PHE A 1 170 ? -2.660 -11.818 -4.035 1.00 76.62 170 PHE A C 1
ATOM 1386 O O . PHE A 1 170 ? -2.033 -10.920 -4.598 1.00 76.62 170 PHE A O 1
ATOM 1393 N N . PHE A 1 171 ? -2.163 -12.548 -3.040 1.00 71.94 171 PHE A N 1
ATOM 1394 C CA . PHE A 1 171 ? -0.822 -12.440 -2.486 1.00 71.94 171 PHE A CA 1
ATOM 1395 C C . PHE A 1 171 ? -0.090 -13.773 -2.708 1.00 71.94 171 PHE A C 1
ATOM 1397 O O . PHE A 1 171 ? -0.354 -14.743 -1.992 1.00 71.94 171 PHE A O 1
ATOM 1404 N N . PRO A 1 172 ? 0.818 -13.847 -3.698 1.00 58.69 172 PRO A N 1
ATOM 1405 C CA . PRO A 1 172 ? 1.477 -15.094 -4.100 1.00 58.69 172 PRO A CA 1
ATOM 1406 C C . PRO A 1 172 ? 2.278 -15.763 -2.980 1.00 58.69 172 PRO A C 1
ATOM 1408 O O . PRO A 1 172 ? 2.373 -16.986 -2.957 1.00 58.69 172 PRO A O 1
ATOM 1411 N N . ALA A 1 173 ? 2.767 -15.003 -1.998 1.00 56.09 173 ALA A N 1
ATOM 1412 C CA . ALA A 1 173 ? 3.235 -15.566 -0.739 1.00 56.09 173 ALA A CA 1
ATOM 1413 C C . ALA A 1 173 ? 2.473 -14.945 0.426 1.00 56.09 173 ALA A C 1
ATOM 1415 O O . ALA A 1 173 ? 2.605 -13.752 0.683 1.00 56.09 173 ALA A O 1
ATOM 1416 N N . LEU A 1 174 ? 1.675 -15.765 1.112 1.00 61.03 174 LEU A N 1
ATOM 1417 C CA . LEU A 1 174 ? 1.697 -15.936 2.565 1.00 61.03 174 LEU A CA 1
ATOM 1418 C C . LEU A 1 174 ? 0.538 -16.831 3.007 1.00 61.03 174 LEU A C 1
ATOM 1420 O O . LEU A 1 174 ? -0.628 -16.587 2.725 1.00 61.03 174 LEU A O 1
ATOM 1424 N N . GLY A 1 175 ? 0.874 -17.830 3.807 1.00 43.03 175 GLY A N 1
ATOM 1425 C CA . GLY A 1 175 ? -0.045 -18.491 4.709 1.00 43.03 175 GLY A CA 1
ATOM 1426 C C . GLY A 1 175 ? 0.695 -18.606 6.025 1.00 43.03 175 GLY A C 1
ATOM 1427 O O . GLY A 1 175 ? 1.771 -19.206 6.073 1.00 43.03 175 GLY A O 1
ATOM 1428 N N . ALA A 1 176 ? 0.168 -17.982 7.077 1.00 44.78 176 ALA A N 1
ATOM 1429 C CA . ALA A 1 176 ? 0.652 -18.200 8.428 1.00 44.78 176 ALA A CA 1
ATOM 1430 C C . ALA A 1 176 ? 0.635 -19.709 8.700 1.00 44.78 176 ALA A C 1
ATOM 1432 O O . ALA A 1 176 ? -0.420 -20.335 8.717 1.00 44.78 176 ALA A O 1
ATOM 1433 N N . THR A 1 177 ? 1.819 -20.283 8.893 1.00 42.69 177 THR A N 1
ATOM 1434 C CA . THR A 1 177 ? 2.072 -21.709 9.129 1.00 42.69 177 THR A CA 1
ATOM 1435 C C . THR A 1 177 ? 1.615 -22.673 8.040 1.00 42.69 177 THR A C 1
ATOM 1437 O O . THR A 1 177 ? 0.463 -22.810 7.647 1.00 42.69 177 THR A O 1
ATOM 1440 N N . THR A 1 178 ? 2.596 -23.443 7.627 1.00 42.16 178 THR A N 1
ATOM 1441 C CA . THR A 1 178 ? 2.466 -24.580 6.757 1.00 42.16 178 THR A CA 1
ATOM 1442 C C . THR A 1 178 ? 2.095 -25.774 7.632 1.00 42.16 178 THR A C 1
ATOM 1444 O O . THR A 1 178 ? 2.787 -26.101 8.598 1.00 42.16 178 THR A O 1
ATOM 1447 N N . ASN A 1 179 ? 1.024 -26.485 7.298 1.00 44.09 179 ASN A N 1
ATOM 1448 C CA . ASN A 1 179 ? 1.083 -27.917 7.547 1.00 44.09 179 ASN A CA 1
ATOM 1449 C C . ASN A 1 179 ? 2.180 -28.425 6.594 1.00 44.09 179 ASN A C 1
ATOM 1451 O O . ASN A 1 179 ? 1.956 -28.470 5.391 1.00 44.09 179 ASN A O 1
ATOM 1455 N N . ASN A 1 180 ? 3.365 -28.750 7.125 1.00 52.47 180 ASN A N 1
ATOM 1456 C CA . ASN A 1 180 ? 4.488 -29.420 6.434 1.00 52.47 180 ASN A CA 1
ATOM 1457 C C . ASN A 1 180 ? 5.510 -28.573 5.638 1.00 52.47 180 ASN A C 1
ATOM 1459 O O . ASN A 1 180 ? 6.221 -29.124 4.806 1.00 52.47 180 ASN A O 1
ATOM 1463 N N . GLY A 1 181 ? 5.675 -27.278 5.898 1.00 52.47 181 GLY A N 1
ATOM 1464 C CA . GLY A 1 181 ? 6.750 -26.470 5.284 1.00 52.47 181 GLY A CA 1
ATOM 1465 C C . GLY A 1 181 ? 6.415 -25.761 3.962 1.00 52.47 181 GLY A C 1
ATOM 1466 O O . GLY A 1 181 ? 7.210 -24.935 3.529 1.00 52.47 181 GLY A O 1
ATOM 1467 N N . GLU A 1 182 ? 5.251 -26.000 3.349 1.00 51.88 182 GLU A N 1
ATOM 1468 C CA . GLU A 1 182 ? 4.854 -25.389 2.066 1.00 51.88 182 GLU A CA 1
ATOM 1469 C C . GLU A 1 182 ? 4.181 -24.012 2.198 1.00 51.88 182 GLU A C 1
ATOM 1471 O O . GLU A 1 182 ? 3.079 -23.892 2.739 1.00 51.88 182 GLU A O 1
ATOM 1476 N N . VAL A 1 183 ? 4.831 -22.965 1.674 1.00 56.47 183 VAL A N 1
ATOM 1477 C CA . VAL A 1 183 ? 4.275 -21.603 1.591 1.00 56.47 183 VAL A CA 1
ATOM 1478 C C . VAL A 1 183 ? 3.006 -21.635 0.740 1.00 56.47 183 VAL A C 1
ATOM 1480 O O . VAL A 1 183 ? 3.058 -21.906 -0.455 1.00 56.47 183 VAL A O 1
ATOM 1483 N N . THR A 1 184 ? 1.857 -21.368 1.356 1.00 59.62 184 THR A N 1
ATOM 1484 C CA . THR A 1 184 ? 0.575 -21.293 0.644 1.00 59.62 184 THR A CA 1
ATOM 1485 C C . THR A 1 184 ? 0.291 -19.834 0.273 1.00 59.62 184 THR A C 1
ATOM 1487 O O . THR A 1 184 ? 0.424 -18.980 1.144 1.00 59.62 184 THR A O 1
ATOM 1490 N N . PRO A 1 185 ? -0.093 -19.508 -0.971 1.00 65.62 185 PRO A N 1
ATOM 1491 C CA . PRO A 1 185 ? -0.523 -18.158 -1.336 1.00 65.62 185 PRO A CA 1
ATOM 1492 C C . PRO A 1 185 ? -1.766 -17.704 -0.557 1.00 65.62 185 PRO A C 1
ATOM 1494 O O . PRO A 1 185 ? -2.699 -18.491 -0.360 1.00 65.62 185 PRO A O 1
ATOM 1497 N N . MET A 1 186 ? -1.827 -16.423 -0.182 1.00 70.19 186 MET A N 1
ATOM 1498 C CA . MET A 1 186 ? -3.040 -15.823 0.375 1.00 70.19 186 MET A CA 1
ATOM 1499 C C . MET A 1 186 ? -3.903 -15.262 -0.745 1.00 70.19 186 MET A C 1
ATOM 1501 O O . MET A 1 186 ? -3.421 -14.650 -1.693 1.00 70.19 186 MET A O 1
ATOM 1505 N N . SER A 1 187 ? -5.214 -15.406 -0.621 1.00 71.19 187 SER A N 1
ATOM 1506 C CA . SER A 1 187 ? -6.163 -14.751 -1.521 1.00 71.19 187 SER A CA 1
ATOM 1507 C C . SER A 1 187 ? -7.318 -14.204 -0.715 1.00 71.19 187 SER A C 1
ATOM 1509 O O . SER A 1 187 ? -7.897 -14.939 0.082 1.00 71.19 187 SER A O 1
ATOM 1511 N N . TYR A 1 188 ? -7.695 -12.957 -0.947 1.00 75.00 188 TYR A N 1
ATOM 1512 C CA . TYR A 1 188 ? -8.862 -12.333 -0.345 1.00 75.00 188 TYR A CA 1
ATOM 1513 C C . TYR A 1 188 ? -9.930 -12.149 -1.411 1.00 75.00 188 TYR A C 1
ATOM 1515 O O . TYR A 1 188 ? -9.695 -11.512 -2.432 1.00 75.00 188 TYR A O 1
ATOM 1523 N N . GLU A 1 189 ? -11.093 -12.742 -1.173 1.00 74.75 189 GLU A N 1
ATOM 1524 C CA . GLU A 1 189 ? -12.285 -12.520 -1.991 1.00 74.75 189 GLU A CA 1
ATOM 1525 C C . GLU A 1 189 ? -12.944 -11.210 -1.535 1.00 74.75 189 GLU A C 1
ATOM 1527 O O . GLU A 1 189 ? -12.945 -10.904 -0.344 1.00 74.75 189 GLU A O 1
ATOM 1532 N N . ILE A 1 190 ? -13.502 -10.441 -2.458 1.00 74.94 190 ILE A N 1
ATOM 1533 C CA . ILE A 1 190 ? -14.208 -9.191 -2.204 1.00 74.94 190 ILE A CA 1
ATOM 1534 C C . ILE A 1 190 ? -15.666 -9.396 -2.609 1.00 74.94 190 ILE A C 1
ATOM 1536 O O . ILE A 1 190 ? -16.019 -9.366 -3.775 1.00 74.94 190 ILE A O 1
ATOM 1540 N N . LYS A 1 191 ? -16.555 -9.634 -1.653 1.00 69.75 191 LYS A N 1
ATOM 1541 C CA . LYS A 1 191 ? -17.977 -9.838 -1.936 1.00 69.75 191 LYS A CA 1
ATOM 1542 C C . LYS A 1 191 ? -18.718 -8.516 -2.058 1.00 69.75 191 LYS A C 1
ATOM 1544 O O . LYS A 1 191 ? -18.480 -7.593 -1.280 1.00 69.75 191 LYS A O 1
ATOM 1549 N N . ASN A 1 192 ? -19.704 -8.507 -2.958 1.00 67.94 192 ASN A N 1
ATOM 1550 C CA . ASN A 1 192 ? -20.664 -7.417 -3.142 1.00 67.94 192 ASN A CA 1
ATOM 1551 C C . ASN A 1 192 ? -19.980 -6.065 -3.379 1.00 67.94 192 ASN A C 1
ATOM 1553 O O . ASN A 1 192 ? -20.336 -5.066 -2.759 1.00 67.94 192 ASN A O 1
ATOM 1557 N N . THR A 1 193 ? -18.976 -6.057 -4.254 1.00 71.94 193 THR A N 1
ATOM 1558 C CA . THR A 1 193 ? -18.234 -4.852 -4.596 1.00 71.94 193 THR A CA 1
ATOM 1559 C C . THR A 1 193 ? -19.151 -3.818 -5.250 1.00 71.94 193 THR A C 1
ATOM 1561 O O . THR A 1 193 ? -19.662 -4.033 -6.349 1.00 71.94 193 THR A O 1
ATOM 1564 N N . GLU A 1 194 ? -19.346 -2.671 -4.599 1.00 72.56 194 GLU A N 1
ATOM 1565 C CA . GLU A 1 194 ? -20.090 -1.544 -5.165 1.00 72.56 194 GLU A CA 1
ATOM 1566 C C . GLU A 1 194 ? -19.136 -0.397 -5.503 1.00 72.56 194 GLU A C 1
ATOM 1568 O O . GLU A 1 194 ? -18.419 0.122 -4.644 1.00 72.56 194 GLU A O 1
ATOM 1573 N N . LEU A 1 195 ? -19.153 0.018 -6.771 1.00 71.50 195 LEU A N 1
ATOM 1574 C CA . LEU A 1 195 ? -18.405 1.168 -7.268 1.00 71.50 195 LEU A CA 1
ATOM 1575 C C . LEU A 1 195 ? -19.359 2.352 -7.435 1.00 71.50 195 LEU A C 1
ATOM 1577 O O . LEU A 1 195 ? -20.309 2.285 -8.215 1.00 71.50 195 LEU A O 1
ATOM 1581 N N . SER A 1 196 ? -19.094 3.456 -6.735 1.00 75.25 196 SER A N 1
ATOM 1582 C CA . SER A 1 196 ? -19.822 4.713 -6.934 1.00 75.25 196 SER A CA 1
ATOM 1583 C C . SER A 1 196 ? -18.883 5.816 -7.411 1.00 75.25 196 SER A C 1
ATOM 1585 O O . SER A 1 196 ? -17.779 5.995 -6.903 1.00 75.25 196 SER A O 1
ATOM 1587 N N . VAL A 1 197 ? -19.299 6.556 -8.436 1.00 71.38 197 VAL A N 1
ATOM 1588 C CA . VAL A 1 197 ? -18.494 7.640 -9.009 1.00 71.38 197 VAL A CA 1
ATOM 1589 C C . VAL A 1 197 ? -18.847 8.940 -8.296 1.00 71.38 197 VAL A C 1
ATOM 1591 O O . VAL A 1 197 ? -19.976 9.417 -8.398 1.00 71.38 197 VAL A O 1
ATOM 1594 N N . GLN A 1 198 ? -17.873 9.527 -7.605 1.00 71.31 198 GLN A N 1
ATOM 1595 C CA . GLN A 1 198 ? -17.974 10.855 -7.004 1.00 71.31 198 GLN A CA 1
ATOM 1596 C C . GLN A 1 198 ? -17.251 11.888 -7.889 1.00 71.31 198 GLN A C 1
ATOM 1598 O O . GLN A 1 198 ? -16.427 11.515 -8.727 1.00 71.31 198 GLN A O 1
ATOM 1603 N N . PRO A 1 199 ? -17.516 13.200 -7.729 1.00 66.31 199 PRO A N 1
ATOM 1604 C CA . PRO A 1 199 ? -16.925 14.236 -8.585 1.00 66.31 199 PRO A CA 1
ATOM 1605 C C . PRO A 1 199 ? -15.386 14.253 -8.636 1.00 66.31 199 PRO A C 1
ATOM 1607 O O . PRO A 1 199 ? -14.825 14.728 -9.619 1.00 66.31 199 PRO A O 1
ATOM 1610 N N . GLU A 1 200 ? -14.706 13.748 -7.600 1.00 67.38 200 GLU A N 1
ATOM 1611 C CA . GLU A 1 200 ? -13.241 13.825 -7.453 1.00 67.38 200 GLU A CA 1
ATOM 1612 C C . GLU A 1 200 ? -12.544 12.461 -7.291 1.00 67.38 200 GLU A C 1
ATOM 1614 O O . GLU A 1 200 ? -11.314 12.398 -7.291 1.00 67.38 200 GLU A O 1
ATOM 1619 N N . PHE A 1 201 ? -13.295 11.369 -7.126 1.00 69.31 201 PHE A N 1
ATOM 1620 C CA . PHE A 1 201 ? -12.756 10.019 -6.936 1.00 69.31 201 PHE A CA 1
ATOM 1621 C C . PHE A 1 201 ? -13.827 8.955 -7.201 1.00 69.31 201 PHE A C 1
ATOM 1623 O O . PHE A 1 201 ? -15.020 9.250 -7.238 1.00 69.31 201 PHE A O 1
ATOM 1630 N N . ILE A 1 202 ? -13.403 7.704 -7.363 1.00 69.75 202 ILE A N 1
ATOM 1631 C CA . ILE A 1 202 ? -14.313 6.551 -7.392 1.00 69.75 202 ILE A CA 1
ATOM 1632 C C . ILE A 1 202 ? -14.297 5.938 -5.996 1.00 69.75 202 ILE A C 1
ATOM 1634 O O . ILE A 1 202 ? -13.227 5.739 -5.434 1.00 69.75 202 ILE A O 1
ATOM 1638 N N . GLN A 1 203 ? -15.458 5.679 -5.416 1.00 77.75 203 GLN A N 1
ATOM 1639 C CA . GLN A 1 203 ? -15.575 4.993 -4.141 1.00 77.75 203 GLN A CA 1
ATOM 1640 C C . GLN A 1 203 ? -15.810 3.500 -4.373 1.00 77.75 203 GLN A C 1
ATOM 1642 O O . GLN A 1 203 ? -16.686 3.132 -5.153 1.00 77.75 203 GLN A O 1
ATOM 1647 N N . LEU A 1 204 ? -15.037 2.671 -3.680 1.00 77.06 204 LEU A N 1
ATOM 1648 C CA . LEU A 1 204 ? -15.098 1.216 -3.679 1.00 77.06 204 LEU A CA 1
ATOM 1649 C C . LEU A 1 204 ? -15.568 0.745 -2.303 1.00 77.06 204 LEU A C 1
ATOM 1651 O O . LEU A 1 204 ? -14.852 0.933 -1.317 1.00 77.06 204 LEU A O 1
ATOM 1655 N N . ASN A 1 205 ? -16.753 0.141 -2.255 1.00 78.44 205 ASN A N 1
ATOM 1656 C CA . ASN A 1 205 ? -17.292 -0.516 -1.068 1.00 78.44 205 ASN A CA 1
ATOM 1657 C C . ASN A 1 205 ? -17.128 -2.027 -1.231 1.00 78.44 205 ASN A C 1
ATOM 1659 O O . ASN A 1 205 ? -17.577 -2.587 -2.228 1.00 78.44 205 ASN A O 1
ATOM 1663 N N . ALA A 1 206 ? -16.463 -2.670 -0.277 1.00 76.25 206 ALA A N 1
ATOM 1664 C CA . ALA A 1 206 ? -15.955 -4.028 -0.428 1.00 76.25 206 ALA A CA 1
ATOM 1665 C C . ALA A 1 206 ? -16.108 -4.828 0.871 1.00 76.25 206 ALA A C 1
ATOM 1667 O O . ALA A 1 206 ? -15.621 -4.376 1.908 1.00 76.25 206 ALA A O 1
ATOM 1668 N N . ASN A 1 207 ? -16.692 -6.033 0.817 1.00 76.06 207 ASN A N 1
ATOM 1669 C CA . ASN A 1 207 ? -16.756 -6.939 1.971 1.00 76.06 207 ASN A CA 1
ATOM 1670 C C . ASN A 1 207 ? -15.762 -8.093 1.823 1.00 76.06 207 ASN A C 1
ATOM 1672 O O . ASN A 1 207 ? -15.767 -8.797 0.821 1.00 76.06 207 ASN A O 1
ATOM 1676 N N . TRP A 1 208 ? -14.932 -8.339 2.831 1.00 75.44 208 TRP A N 1
ATOM 1677 C CA . TRP A 1 208 ? -13.895 -9.366 2.786 1.00 75.44 208 TRP A CA 1
ATOM 1678 C C . TRP A 1 208 ? -14.306 -10.509 3.730 1.00 75.44 208 TRP A C 1
ATOM 1680 O O . TRP A 1 208 ? -14.376 -10.309 4.950 1.00 75.44 208 TRP A O 1
ATOM 1690 N N . PRO A 1 209 ? -14.622 -11.710 3.213 1.00 63.00 209 PRO A N 1
ATOM 1691 C CA . PRO A 1 209 ? -15.101 -12.818 4.025 1.00 63.00 209 PRO A CA 1
ATOM 1692 C C . PRO A 1 209 ? -13.936 -13.509 4.742 1.00 63.00 209 PRO A C 1
ATOM 1694 O O . PRO A 1 209 ? -12.974 -13.870 4.076 1.00 63.00 209 PRO A O 1
ATOM 1697 N N . ASN A 1 210 ? -14.051 -13.734 6.064 1.00 55.94 210 ASN A N 1
ATOM 1698 C CA . ASN A 1 210 ? -13.369 -14.707 6.958 1.00 55.94 210 ASN A CA 1
ATOM 1699 C C . ASN A 1 210 ? -11.878 -15.083 6.749 1.00 55.94 210 ASN A C 1
ATOM 1701 O O . ASN A 1 210 ? -11.381 -15.986 7.420 1.00 55.94 210 ASN A O 1
ATOM 1705 N N . LYS A 1 211 ? -11.139 -14.417 5.863 1.00 58.38 211 LYS A N 1
ATOM 1706 C CA . LYS A 1 211 ? -9.735 -14.701 5.540 1.00 58.38 211 LYS A CA 1
ATOM 1707 C C . LYS A 1 211 ? -8.763 -13.714 6.190 1.00 58.38 211 LYS A C 1
ATOM 1709 O O . LYS A 1 211 ? -7.567 -13.958 6.175 1.00 58.38 211 LYS A O 1
ATOM 1714 N N . LEU A 1 212 ? -9.284 -12.640 6.787 1.00 58.47 212 LEU A N 1
ATOM 1715 C CA . LEU A 1 212 ? -8.525 -11.605 7.500 1.00 58.47 212 LEU A CA 1
ATOM 1716 C C . LEU A 1 212 ? -8.545 -11.758 9.034 1.00 58.47 212 LEU A C 1
ATOM 1718 O O . LEU A 1 212 ? -7.848 -11.030 9.732 1.00 58.47 212 LEU A O 1
ATOM 1722 N N . GLY A 1 213 ? -9.341 -12.697 9.558 1.00 60.34 213 GLY A N 1
ATOM 1723 C CA . GLY A 1 213 ? -9.629 -12.874 10.984 1.00 60.34 213 GLY A CA 1
ATOM 1724 C C . GLY A 1 213 ? -11.082 -13.310 11.209 1.00 60.34 213 GLY A C 1
ATOM 1725 O O . GLY A 1 213 ? -11.848 -13.452 10.255 1.00 60.34 213 GLY A O 1
ATOM 1726 N N . ALA A 1 214 ? -11.480 -13.544 12.465 1.00 62.81 214 ALA A N 1
ATOM 1727 C CA . ALA A 1 214 ? -12.864 -13.887 12.800 1.00 62.81 214 ALA A CA 1
ATOM 1728 C C . ALA A 1 214 ? -13.771 -12.642 12.719 1.00 62.81 214 ALA A C 1
ATOM 1730 O O . ALA A 1 214 ? -13.736 -11.793 13.610 1.00 62.81 214 ALA A O 1
ATOM 1731 N N . GLY A 1 215 ? -14.598 -12.546 11.676 1.00 70.31 215 GLY A N 1
ATOM 1732 C CA . GLY A 1 215 ? -15.563 -11.458 11.488 1.00 70.31 215 GLY A CA 1
ATOM 1733 C C . GLY A 1 215 ? -15.734 -11.050 10.024 1.00 70.31 215 GLY A C 1
ATOM 1734 O O . GLY A 1 215 ? -15.077 -11.589 9.134 1.00 70.31 215 GLY A O 1
ATOM 1735 N N . GLU A 1 216 ? -16.638 -10.101 9.777 1.00 79.50 216 GLU A N 1
ATOM 1736 C CA . GLU A 1 216 ? -16.837 -9.510 8.453 1.00 79.50 216 GLU A CA 1
ATOM 1737 C C . GLU A 1 216 ? -16.069 -8.193 8.374 1.00 79.50 216 GLU A C 1
ATOM 1739 O O . GLU A 1 216 ? -16.240 -7.313 9.218 1.00 79.50 216 GLU A O 1
ATOM 1744 N N . TYR A 1 217 ? -15.208 -8.061 7.370 1.00 82.12 217 TYR A N 1
ATOM 1745 C CA . TYR A 1 217 ? -14.474 -6.826 7.133 1.00 82.12 217 TYR A CA 1
ATOM 1746 C C . TYR A 1 217 ? -15.155 -6.058 6.008 1.00 82.12 217 TYR A C 1
ATOM 1748 O O . TYR A 1 217 ? -15.461 -6.635 4.970 1.00 82.12 217 TYR A O 1
ATOM 1756 N N . GLN A 1 218 ? -15.360 -4.762 6.200 1.00 85.12 218 GLN A N 1
ATOM 1757 C CA . GLN A 1 218 ? -15.900 -3.850 5.204 1.00 85.12 218 GLN A CA 1
ATOM 1758 C C . GLN A 1 218 ? -14.892 -2.733 4.957 1.00 85.12 218 GLN A C 1
ATOM 1760 O O . GLN A 1 218 ? -14.460 -2.069 5.897 1.00 85.12 218 GLN A O 1
ATOM 1765 N N . ALA A 1 219 ? -14.534 -2.503 3.703 1.00 82.69 219 ALA A N 1
ATOM 1766 C CA . ALA A 1 219 ? -13.665 -1.411 3.305 1.00 82.69 219 ALA A CA 1
ATOM 1767 C C . ALA A 1 219 ? -14.434 -0.400 2.452 1.00 82.69 219 ALA A C 1
ATOM 1769 O O . ALA A 1 219 ? -15.139 -0.781 1.518 1.00 82.69 219 ALA A O 1
ATOM 1770 N N . GLU A 1 220 ? -14.266 0.880 2.772 1.00 85.44 220 GLU A N 1
ATOM 1771 C CA . GLU A 1 220 ? -14.741 2.013 1.980 1.00 85.44 220 GLU A CA 1
ATOM 1772 C C . GLU A 1 220 ? -13.520 2.801 1.514 1.00 85.44 220 GLU A C 1
ATOM 1774 O O . GLU A 1 220 ? -12.789 3.367 2.329 1.00 85.44 220 GLU A O 1
ATOM 1779 N N . MET A 1 221 ? -13.264 2.814 0.207 1.00 84.06 221 MET A N 1
ATOM 1780 C CA . MET A 1 221 ? -12.014 3.335 -0.347 1.00 84.06 221 MET A CA 1
ATOM 1781 C C . MET A 1 221 ? -12.253 4.342 -1.454 1.00 84.06 221 MET A C 1
ATOM 1783 O O . MET A 1 221 ? -13.027 4.099 -2.369 1.00 84.06 221 MET A O 1
ATOM 1787 N N . ALA A 1 222 ? -11.511 5.442 -1.422 1.00 84.69 222 ALA A N 1
ATOM 1788 C CA . ALA A 1 222 ? -11.368 6.354 -2.539 1.00 84.69 222 ALA A CA 1
ATOM 1789 C C . ALA A 1 222 ? -10.247 5.877 -3.473 1.00 84.69 222 ALA A C 1
ATOM 1791 O O . ALA A 1 222 ? -9.095 5.723 -3.059 1.00 84.69 222 ALA A O 1
ATOM 1792 N N . ILE A 1 223 ? -10.582 5.723 -4.747 1.00 81.75 223 ILE A N 1
ATOM 1793 C CA . ILE A 1 223 ? -9.669 5.432 -5.845 1.00 81.75 223 ILE A CA 1
ATOM 1794 C C . ILE A 1 223 ? -9.267 6.755 -6.491 1.00 81.75 223 ILE A C 1
ATOM 1796 O O . ILE A 1 223 ? -10.113 7.532 -6.949 1.00 81.75 223 ILE A O 1
ATOM 1800 N N . ARG A 1 224 ? -7.962 7.011 -6.540 1.00 79.38 224 ARG A N 1
ATOM 1801 C CA . ARG A 1 224 ? -7.368 8.188 -7.170 1.00 79.38 224 ARG A CA 1
ATOM 1802 C C . ARG A 1 224 ? -6.407 7.758 -8.255 1.00 79.38 224 ARG A C 1
ATOM 1804 O O . ARG A 1 224 ? -5.379 7.140 -7.990 1.00 79.38 224 ARG A O 1
ATOM 1811 N N . VAL A 1 225 ? -6.731 8.156 -9.473 1.00 77.50 225 VAL A N 1
ATOM 1812 C CA . VAL A 1 225 ? -5.867 7.967 -10.629 1.00 77.50 225 VAL A CA 1
ATOM 1813 C C . VAL A 1 225 ? -4.846 9.096 -10.668 1.00 77.50 225 VAL A C 1
ATOM 1815 O O . VAL A 1 225 ? -5.198 10.265 -10.812 1.00 77.50 225 VAL A O 1
ATOM 1818 N N . GLN A 1 226 ? -3.576 8.746 -10.532 1.00 75.38 226 GLN A N 1
ATOM 1819 C CA . GLN A 1 226 ? -2.445 9.654 -10.677 1.00 75.38 226 GLN A CA 1
ATOM 1820 C C . GLN A 1 226 ? -1.778 9.453 -12.045 1.00 75.38 226 GLN A C 1
ATOM 1822 O O . GLN A 1 226 ? -2.216 8.647 -12.874 1.00 75.38 226 GLN A O 1
ATOM 1827 N N . LYS A 1 227 ? -0.713 10.220 -12.301 1.00 77.25 227 LYS A N 1
ATOM 1828 C CA . LYS A 1 227 ? 0.034 10.169 -13.563 1.00 77.25 227 LYS A CA 1
ATOM 1829 C C . LYS A 1 227 ? 0.605 8.770 -13.837 1.00 77.25 227 LYS A C 1
ATOM 1831 O O . LYS A 1 227 ? 0.395 8.265 -14.931 1.00 77.25 227 LYS A O 1
ATOM 1836 N N . TYR A 1 228 ? 1.237 8.151 -12.837 1.00 75.75 228 TYR A N 1
ATOM 1837 C CA . TYR A 1 228 ? 1.961 6.876 -12.973 1.00 75.75 228 TYR A CA 1
ATOM 1838 C C . TYR A 1 228 ? 1.359 5.719 -12.163 1.00 75.75 228 TYR A C 1
ATOM 1840 O O . TYR A 1 228 ? 1.863 4.605 -12.209 1.00 75.75 228 TYR A O 1
ATOM 1848 N N . SER A 1 229 ? 0.293 5.967 -11.403 1.00 77.44 229 SER A N 1
ATOM 1849 C CA . SER A 1 229 ? -0.298 4.959 -10.521 1.00 77.44 229 SER A CA 1
ATOM 1850 C C . SER A 1 229 ? -1.787 5.166 -10.307 1.00 77.44 229 SER A C 1
ATOM 1852 O O . SER A 1 229 ? -2.332 6.248 -10.546 1.00 77.44 229 SER A O 1
ATOM 1854 N N . THR A 1 230 ? -2.431 4.130 -9.786 1.00 80.81 230 THR A N 1
ATOM 1855 C CA . THR A 1 230 ? -3.752 4.187 -9.170 1.00 80.81 230 THR A CA 1
ATOM 1856 C C . THR A 1 230 ? -3.608 3.910 -7.677 1.00 80.81 230 THR A C 1
ATOM 1858 O O . THR A 1 230 ? -3.044 2.897 -7.269 1.00 80.81 230 THR A O 1
ATOM 1861 N N . VAL A 1 231 ? -4.115 4.825 -6.852 1.00 81.44 231 VAL A N 1
ATOM 1862 C CA . VAL A 1 231 ? -4.084 4.725 -5.388 1.00 81.44 231 VAL A CA 1
ATOM 1863 C C . VAL A 1 231 ? -5.473 4.408 -4.868 1.00 81.44 231 VAL A C 1
ATOM 1865 O O . VAL A 1 231 ? -6.430 5.099 -5.208 1.00 81.44 231 VAL A O 1
ATOM 1868 N N . PHE A 1 232 ? -5.559 3.422 -3.988 1.00 84.31 232 PHE A N 1
ATOM 1869 C CA . PHE A 1 232 ? -6.763 3.023 -3.278 1.00 84.31 232 PHE A CA 1
ATOM 1870 C C . PHE A 1 232 ? -6.525 3.292 -1.799 1.00 84.31 232 PHE A C 1
ATOM 1872 O O . PHE A 1 232 ? -5.561 2.796 -1.222 1.00 84.31 232 PHE A O 1
ATOM 1879 N N . GLN A 1 233 ? -7.356 4.123 -1.179 1.00 86.19 233 GLN A N 1
ATOM 1880 C CA . GLN A 1 233 ? -7.171 4.490 0.224 1.00 86.19 233 GLN A CA 1
ATOM 1881 C C . GLN A 1 233 ? -8.506 4.716 0.913 1.00 86.19 233 GLN A C 1
ATOM 1883 O O . GLN A 1 233 ? -9.398 5.339 0.338 1.00 86.19 233 GLN A O 1
ATOM 1888 N N . GLY A 1 234 ? -8.630 4.294 2.164 1.00 86.75 234 GLY A N 1
ATOM 1889 C CA . GLY A 1 234 ? -9.812 4.616 2.945 1.00 86.75 234 GLY A CA 1
ATOM 1890 C C . GLY A 1 234 ? -9.898 3.894 4.275 1.00 86.75 234 GLY A C 1
ATOM 1891 O O . GLY A 1 234 ? -8.883 3.582 4.903 1.00 86.75 234 GLY A O 1
ATOM 1892 N N . GLU A 1 235 ? -11.133 3.689 4.711 1.00 87.19 235 GLU A N 1
ATOM 1893 C CA . GLU A 1 235 ? -11.453 3.132 6.016 1.00 87.19 235 GLU A CA 1
ATOM 1894 C C . GLU A 1 235 ? -11.679 1.629 5.909 1.00 87.19 235 GLU A C 1
ATOM 1896 O O . GLU A 1 235 ? -12.378 1.143 5.020 1.00 87.19 235 GLU A O 1
ATOM 1901 N N . LEU A 1 236 ? -11.089 0.898 6.850 1.00 87.38 236 LEU A N 1
ATOM 1902 C CA . LEU A 1 236 ? -11.328 -0.523 7.041 1.00 87.38 236 LEU A CA 1
ATOM 1903 C C . LEU A 1 236 ? -12.123 -0.711 8.327 1.00 87.38 236 LEU A C 1
ATOM 1905 O O . LEU A 1 236 ? -11.721 -0.230 9.381 1.00 87.38 236 LEU A O 1
ATOM 1909 N N . ASN A 1 237 ? -13.218 -1.448 8.259 1.00 87.56 237 ASN A N 1
ATOM 1910 C CA . ASN A 1 237 ? -14.073 -1.740 9.393 1.00 87.56 237 ASN A CA 1
ATOM 1911 C C . ASN A 1 237 ? -14.120 -3.248 9.619 1.00 87.56 237 ASN A C 1
ATOM 1913 O O . ASN A 1 237 ? -14.390 -3.999 8.693 1.00 87.56 237 ASN A O 1
ATOM 1917 N N . LEU A 1 238 ? -13.897 -3.691 10.851 1.00 87.31 238 LEU A N 1
ATOM 1918 C CA . LEU A 1 238 ? -14.221 -5.042 11.295 1.00 87.31 238 LEU A CA 1
ATOM 1919 C C . LEU A 1 238 ? -15.558 -4.999 12.022 1.00 87.31 238 LEU A C 1
ATOM 1921 O O . LEU A 1 238 ? -15.683 -4.345 13.061 1.00 87.31 238 LEU A O 1
ATOM 1925 N N . ILE A 1 239 ? -16.536 -5.712 11.480 1.00 83.50 239 ILE A N 1
ATOM 1926 C CA . ILE A 1 239 ? -17.888 -5.836 12.004 1.00 83.50 239 ILE A CA 1
ATOM 1927 C C . ILE A 1 239 ? -18.020 -7.225 12.629 1.00 83.50 239 ILE A C 1
ATOM 1929 O O . ILE A 1 239 ? -17.893 -8.257 11.968 1.00 83.50 239 ILE A O 1
ATOM 1933 N N . THR A 1 240 ? -18.282 -7.256 13.932 1.00 81.94 240 THR A N 1
ATOM 1934 C CA . THR A 1 240 ? -18.628 -8.482 14.655 1.00 81.94 240 THR A CA 1
ATOM 1935 C C . THR A 1 240 ? -19.989 -8.327 15.325 1.00 81.94 240 THR A C 1
ATOM 1937 O O . THR A 1 240 ? -20.562 -7.240 15.378 1.00 81.94 240 THR A O 1
ATOM 1940 N N . SER A 1 241 ? -20.507 -9.410 15.907 1.00 79.94 241 SER A N 1
ATOM 1941 C CA . SER A 1 241 ? -21.760 -9.377 16.671 1.00 79.94 241 SER A CA 1
ATOM 1942 C C . SER A 1 241 ? -21.726 -8.449 17.893 1.00 79.94 241 SER A C 1
ATOM 1944 O O . SER A 1 241 ? -22.777 -8.150 18.450 1.00 79.94 241 SER A O 1
ATOM 1946 N N . SER A 1 242 ? -20.539 -8.045 18.357 1.00 78.38 242 SER A N 1
ATOM 1947 C CA . SER A 1 242 ? -20.357 -7.279 19.594 1.00 78.38 242 SER A CA 1
ATOM 1948 C C . SER A 1 242 ? -19.777 -5.882 19.391 1.00 78.38 242 SER A C 1
ATOM 1950 O O . SER A 1 242 ? -19.908 -5.057 20.293 1.00 78.38 242 SER A O 1
ATOM 1952 N N . GLN A 1 243 ? -19.126 -5.600 18.258 1.00 77.88 243 GLN A N 1
ATOM 1953 C CA . GLN A 1 243 ? -18.420 -4.335 18.050 1.00 77.88 243 GLN A CA 1
ATOM 1954 C C . GLN A 1 243 ? -18.137 -4.040 16.575 1.00 77.88 243 GLN A C 1
ATOM 1956 O O . GLN A 1 243 ? -17.965 -4.952 15.766 1.00 77.88 243 GLN A O 1
ATOM 1961 N N . THR A 1 244 ? -17.979 -2.751 16.274 1.00 82.06 244 THR A N 1
ATOM 1962 C CA . THR A 1 244 ? -17.347 -2.268 15.043 1.00 82.06 244 THR A CA 1
ATOM 1963 C C . THR A 1 244 ? -15.998 -1.662 15.407 1.00 82.06 244 THR A C 1
ATOM 1965 O O . THR A 1 244 ? -15.933 -0.753 16.236 1.00 82.06 244 THR A O 1
ATOM 1968 N N . ARG A 1 245 ? -14.915 -2.165 14.813 1.00 86.00 245 ARG A N 1
ATOM 1969 C CA . ARG A 1 245 ? -13.577 -1.570 14.929 1.00 86.00 245 ARG A CA 1
ATOM 1970 C C . ARG A 1 245 ? -13.190 -0.931 13.616 1.00 86.00 245 ARG A C 1
ATOM 1972 O O . ARG A 1 245 ? -13.396 -1.534 12.574 1.00 86.00 245 ARG A O 1
ATOM 1979 N N . GLN A 1 246 ? -12.602 0.251 13.694 1.00 88.19 246 GLN A N 1
ATOM 1980 C CA . GLN A 1 246 ? -12.157 0.992 12.523 1.00 88.19 246 GLN A CA 1
ATOM 1981 C C . GLN A 1 246 ? -10.648 0.870 12.348 1.00 88.19 246 GLN A C 1
ATOM 1983 O O . GLN A 1 246 ? -9.905 0.560 13.281 1.00 88.19 246 GLN A O 1
ATOM 1988 N N . GLY A 1 247 ? -10.200 1.159 11.144 1.00 87.25 247 GLY A N 1
ATOM 1989 C CA . GLY A 1 247 ? -8.842 0.978 10.690 1.00 87.25 247 GLY A CA 1
ATOM 1990 C C . GLY A 1 247 ? -8.605 1.718 9.389 1.00 87.25 247 GLY A C 1
ATOM 1991 O O . GLY A 1 247 ? -9.437 2.501 8.930 1.00 87.25 247 GLY A O 1
ATOM 1992 N N . LEU A 1 248 ? -7.451 1.455 8.800 1.00 89.06 248 LEU A N 1
ATOM 1993 C CA . LEU A 1 248 ? -7.030 2.040 7.541 1.00 89.06 248 LEU A CA 1
ATOM 1994 C C . LEU A 1 248 ? -6.698 0.930 6.557 1.00 89.06 248 LEU A C 1
ATOM 1996 O O . LEU A 1 248 ? -6.130 -0.098 6.929 1.00 89.06 248 LEU A O 1
ATOM 2000 N N . ILE A 1 249 ? -7.011 1.184 5.295 1.00 84.38 249 ILE A N 1
ATOM 2001 C CA . ILE A 1 249 ? -6.532 0.391 4.173 1.00 84.38 249 ILE A CA 1
ATOM 2002 C C . ILE A 1 249 ? -5.968 1.319 3.101 1.00 84.38 249 ILE A C 1
ATOM 2004 O O . ILE A 1 249 ? -6.535 2.370 2.793 1.00 84.38 249 ILE A O 1
ATOM 2008 N N . TYR A 1 250 ? -4.812 0.944 2.572 1.00 85.50 250 TYR A N 1
ATOM 2009 C CA . TYR A 1 250 ? -4.110 1.643 1.510 1.00 85.50 250 TYR A CA 1
ATOM 2010 C C . TYR A 1 250 ? -3.462 0.619 0.591 1.00 85.50 250 TYR A C 1
ATOM 2012 O O . TYR A 1 250 ? -2.745 -0.259 1.074 1.00 85.50 250 TYR A O 1
ATOM 2020 N N . TRP A 1 251 ? -3.632 0.775 -0.718 1.00 83.69 251 TRP A N 1
ATOM 2021 C CA . TRP A 1 251 ? -2.734 0.154 -1.677 1.00 83.69 251 TRP A CA 1
ATOM 2022 C C . TRP A 1 251 ? -2.490 1.012 -2.917 1.00 83.69 251 TRP A C 1
ATOM 2024 O O . TRP A 1 251 ? -3.249 1.929 -3.238 1.00 83.69 251 TRP A O 1
ATOM 2034 N N . GLN A 1 252 ? -1.400 0.715 -3.613 1.00 80.88 252 GLN A N 1
ATOM 2035 C CA . GLN A 1 252 ? -0.938 1.443 -4.785 1.00 80.88 252 GLN A CA 1
ATOM 2036 C C . GLN A 1 252 ? -0.560 0.467 -5.893 1.00 80.88 252 GLN A C 1
ATOM 2038 O O . GLN A 1 252 ? 0.107 -0.534 -5.639 1.00 80.88 252 GLN A O 1
ATOM 2043 N N . VAL A 1 253 ? -1.011 0.793 -7.101 1.00 78.56 253 VAL A N 1
ATOM 2044 C CA . VAL A 1 253 ? -0.836 0.014 -8.327 1.00 78.56 253 VAL A CA 1
ATOM 2045 C C . VAL A 1 253 ? -0.156 0.889 -9.376 1.00 78.56 253 VAL A C 1
ATOM 2047 O O . VAL A 1 253 ? -0.605 2.017 -9.599 1.00 78.56 253 VAL A O 1
ATOM 2050 N N . LEU A 1 254 ? 0.894 0.384 -10.019 1.00 72.94 254 LEU A N 1
ATOM 2051 C CA . LEU A 1 254 ? 1.534 0.996 -11.189 1.00 72.94 254 LEU A CA 1
ATOM 2052 C C . LEU A 1 254 ? 0.654 0.917 -12.443 1.00 72.94 254 LEU A C 1
ATOM 2054 O O . LEU A 1 254 ? -0.042 -0.073 -12.652 1.00 72.94 254 LEU A O 1
ATOM 2058 N N . LYS A 1 255 ? 0.706 1.959 -13.277 1.00 68.00 255 LYS A N 1
ATOM 2059 C CA . LYS A 1 255 ? 0.111 1.958 -14.621 1.00 68.00 255 LYS A CA 1
ATOM 2060 C C . LYS A 1 255 ? 1.087 1.489 -15.687 1.00 68.00 255 LYS A C 1
ATOM 2062 O O . LYS A 1 255 ? 2.294 1.774 -15.525 1.00 68.00 255 LYS A O 1
#

Secondary structure (DSSP, 8-state):
----TTSTTTTS-----------PPPPP----HHHHHHHHHHS-EEEEEEEEEE--S---SHHHHHHHHHHHHHHHHHHHHHHHHHHHHHHS-HHHHHHHHTTSS---HHHHHHHHHHHHHHHHHHHHHHHHHHHHHHHHHHTT-EEPP-GGGS--SSPPEEEGGGTEEEESS--SS-SSS--PPEEEE-EEEEEEE-SS-EEEEEEEESSSSSSEEEEEEEEEE-SSEEEEEEEEEEE-SS-EEEEEEEEEEE-